Protein AF-A0AAE1BPI4-F1 (afdb_monomer)

Organism: Petrolisthes cinctipes (NCBI:txid88211)

Structure (mmCIF, N/CA/C/O backbone):
data_AF-A0AAE1BPI4-F1
#
_entry.id   AF-A0AAE1BPI4-F1
#
loop_
_atom_site.group_PDB
_atom_site.id
_atom_site.type_symbol
_atom_site.label_atom_id
_atom_site.label_alt_id
_atom_site.label_comp_id
_atom_site.label_asym_id
_atom_site.label_entity_id
_atom_site.label_seq_id
_atom_site.pdbx_PDB_ins_code
_atom_site.Cartn_x
_atom_site.Cartn_y
_atom_site.Cartn_z
_atom_site.occupancy
_atom_site.B_iso_or_equiv
_atom_site.auth_seq_id
_atom_site.auth_comp_id
_atom_site.auth_asym_id
_atom_site.auth_atom_id
_atom_site.pdbx_PDB_model_num
ATOM 1 N N . MET A 1 1 ? 10.221 -11.677 67.008 1.00 52.22 1 MET A N 1
ATOM 2 C CA . MET A 1 1 ? 9.200 -10.609 66.969 1.00 52.22 1 MET A CA 1
ATOM 3 C C . MET A 1 1 ? 8.876 -10.364 65.506 1.00 52.22 1 MET A C 1
ATOM 5 O O . MET A 1 1 ? 9.748 -9.898 64.787 1.00 52.22 1 MET A O 1
ATOM 9 N N . ILE A 1 2 ? 7.712 -10.821 65.040 1.00 49.72 2 ILE A N 1
ATOM 10 C CA . ILE A 1 2 ? 7.321 -10.770 63.623 1.00 49.72 2 ILE A CA 1
ATOM 11 C C . ILE A 1 2 ? 6.509 -9.486 63.429 1.00 49.72 2 ILE A C 1
ATOM 13 O O . ILE A 1 2 ? 5.462 -9.319 64.048 1.00 49.72 2 ILE A O 1
ATOM 17 N N . SER A 1 3 ? 7.058 -8.562 62.642 1.00 55.78 3 SER A N 1
ATOM 18 C CA . SER A 1 3 ? 6.451 -7.276 62.289 1.00 55.78 3 SER A CA 1
ATOM 19 C C . SER A 1 3 ? 5.256 -7.509 61.362 1.00 55.78 3 SER A C 1
ATOM 21 O O . SER A 1 3 ? 5.413 -8.108 60.298 1.00 55.78 3 SER A O 1
ATOM 23 N N . VAL A 1 4 ? 4.063 -7.080 61.779 1.00 62.09 4 VAL A N 1
ATOM 24 C CA . VAL A 1 4 ? 2.840 -7.168 60.969 1.00 62.09 4 VAL A CA 1
ATOM 25 C C . VAL A 1 4 ? 2.873 -6.036 59.935 1.00 62.09 4 VAL A C 1
ATOM 27 O O . VAL A 1 4 ? 3.046 -4.881 60.332 1.00 62.09 4 VAL A O 1
ATOM 30 N N . PRO A 1 5 ? 2.734 -6.318 58.625 1.00 68.88 5 PRO A N 1
ATOM 31 C CA . PRO A 1 5 ? 2.780 -5.284 57.601 1.00 68.88 5 PRO A CA 1
ATOM 32 C C . PRO A 1 5 ? 1.593 -4.331 57.762 1.00 68.88 5 PRO A C 1
ATOM 34 O O . PRO A 1 5 ? 0.434 -4.745 57.813 1.00 68.88 5 PRO A O 1
ATOM 37 N N . GLN A 1 6 ? 1.904 -3.042 57.858 1.00 73.88 6 GLN A N 1
ATOM 38 C CA . GLN A 1 6 ? 0.938 -1.958 57.965 1.00 73.88 6 GLN A CA 1
ATOM 39 C C . GLN A 1 6 ? 0.148 -1.880 56.648 1.00 73.88 6 GLN A C 1
ATOM 41 O O . GLN A 1 6 ? 0.699 -1.514 55.611 1.00 73.88 6 GLN A O 1
ATOM 46 N N . GLN A 1 7 ? -1.126 -2.280 56.660 1.00 73.56 7 GLN A N 1
ATOM 47 C CA . GLN A 1 7 ? -2.001 -2.135 55.495 1.00 73.56 7 GLN A CA 1
ATOM 48 C C . GLN A 1 7 ? -2.247 -0.648 55.225 1.00 73.56 7 GLN A C 1
ATOM 50 O O . GLN A 1 7 ? -2.588 0.111 56.134 1.00 73.56 7 GLN A O 1
ATOM 55 N N . ALA A 1 8 ? -2.049 -0.236 53.972 1.00 70.06 8 ALA A N 1
ATOM 56 C CA . ALA A 1 8 ? -2.312 1.128 53.540 1.00 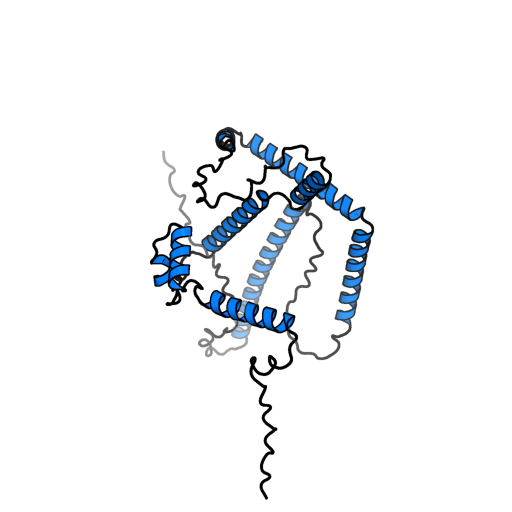70.06 8 ALA A CA 1
ATOM 57 C C . ALA A 1 8 ? -3.813 1.463 53.696 1.00 70.06 8 ALA A C 1
ATOM 59 O O . ALA A 1 8 ? -4.659 0.595 53.462 1.00 70.06 8 ALA A O 1
ATOM 60 N N . PRO A 1 9 ? -4.159 2.701 54.093 1.00 78.56 9 PRO A N 1
ATOM 61 C CA . PRO A 1 9 ? -5.544 3.115 54.283 1.00 78.56 9 PRO A CA 1
ATOM 62 C C . PRO A 1 9 ? -6.335 3.006 52.973 1.00 78.56 9 PRO A C 1
ATOM 64 O O . PRO A 1 9 ? -5.937 3.555 51.946 1.00 78.56 9 PRO A O 1
ATOM 67 N N . ILE A 1 10 ? -7.466 2.299 53.025 1.00 74.44 10 ILE A N 1
ATOM 68 C CA . ILE A 1 10 ? -8.394 2.138 51.901 1.00 74.44 10 ILE A CA 1
ATOM 69 C C . ILE A 1 10 ? -9.069 3.488 51.644 1.00 74.44 10 ILE A C 1
ATOM 71 O O . ILE A 1 10 ? -9.880 3.956 52.444 1.00 74.44 10 ILE A O 1
ATOM 75 N N . THR A 1 11 ? -8.739 4.123 50.523 1.00 72.69 11 THR A N 1
ATOM 76 C CA . THR A 1 11 ? -9.435 5.310 50.028 1.00 72.69 11 THR A CA 1
ATOM 77 C C . THR A 1 11 ? -10.775 4.891 49.429 1.00 72.69 11 THR A C 1
ATOM 79 O O . THR A 1 11 ? -10.856 4.366 48.321 1.00 72.69 11 THR A O 1
ATOM 82 N N . ILE A 1 12 ? -11.858 5.107 50.176 1.00 71.12 12 ILE A N 1
ATOM 83 C CA . ILE A 1 12 ? -13.216 4.948 49.651 1.00 71.12 12 ILE A CA 1
ATOM 84 C C . ILE A 1 12 ? -13.519 6.191 48.815 1.00 71.12 12 ILE A C 1
ATOM 86 O O . ILE A 1 12 ? -13.795 7.261 49.358 1.00 71.12 12 ILE A O 1
ATOM 90 N N . TYR A 1 13 ? -13.431 6.060 47.492 1.00 60.31 13 TYR A N 1
ATOM 91 C CA . TYR A 1 13 ? -13.875 7.114 46.589 1.00 60.31 13 TYR A CA 1
ATOM 92 C C . TYR A 1 13 ? -15.400 7.230 46.680 1.00 60.31 13 TYR A C 1
ATOM 94 O O . TYR A 1 13 ? -16.099 6.229 46.492 1.00 60.31 13 TYR A O 1
ATOM 102 N N . PRO A 1 14 ? -15.935 8.420 46.988 1.00 66.50 14 PRO A N 1
ATOM 103 C CA . PRO A 1 14 ? -17.371 8.616 47.017 1.00 66.50 14 PRO A CA 1
ATOM 104 C C . PRO A 1 14 ? -17.925 8.376 45.608 1.00 66.50 14 PRO A C 1
ATOM 106 O O . PRO A 1 14 ? -17.380 8.870 44.620 1.00 66.50 14 PRO A O 1
ATOM 109 N N . GLY A 1 15 ? -18.979 7.562 45.515 1.00 67.31 15 GLY A N 1
ATOM 110 C CA . GLY A 1 15 ? -19.602 7.212 44.242 1.00 67.31 15 GLY A CA 1
ATOM 111 C C . GLY A 1 15 ? -20.101 8.446 43.472 1.00 67.31 15 GLY A C 1
ATOM 112 O O . GLY A 1 15 ? -20.268 9.519 44.057 1.00 67.31 15 GLY A O 1
ATOM 113 N N . PRO A 1 16 ? -20.386 8.306 42.165 1.00 66.44 16 PRO A N 1
ATOM 114 C CA . PRO A 1 16 ? -20.707 9.421 41.265 1.00 66.44 16 PRO A CA 1
ATOM 115 C C . PRO A 1 16 ? -21.923 10.272 41.684 1.00 66.44 16 PRO A C 1
ATOM 117 O O . PRO A 1 16 ? -22.102 11.369 41.167 1.00 66.44 16 PRO A O 1
ATOM 120 N N . SER A 1 17 ? -22.736 9.811 42.636 1.00 62.06 17 SER A N 1
ATOM 121 C CA . SER A 1 17 ? -23.886 10.536 43.186 1.00 62.06 17 SER A CA 1
ATOM 122 C C . SER A 1 17 ? -23.560 11.476 44.357 1.00 62.06 17 SER A C 1
ATOM 124 O O . SER A 1 17 ? -24.382 12.318 44.712 1.00 62.06 17 SER A O 1
ATOM 126 N N . ALA A 1 18 ? -22.373 11.385 44.963 1.00 65.06 18 ALA A N 1
ATOM 127 C CA . ALA A 1 18 ? -22.052 12.124 46.187 1.00 65.06 18 ALA A CA 1
ATOM 128 C C . ALA A 1 18 ? -21.742 13.620 45.967 1.00 65.06 18 ALA A C 1
ATOM 130 O O . ALA A 1 18 ? -21.773 14.399 46.917 1.00 65.06 18 ALA A O 1
ATOM 131 N N . GLY A 1 19 ? -21.457 14.041 44.729 1.00 67.69 19 GLY A N 1
ATOM 132 C CA . GLY A 1 19 ? -21.121 15.433 44.394 1.00 67.69 19 GLY A CA 1
ATOM 133 C C . GLY A 1 19 ? -22.317 16.341 44.085 1.00 67.69 19 GLY A C 1
ATOM 134 O O . GLY A 1 19 ? -22.132 17.538 43.889 1.00 67.69 19 GLY A O 1
ATOM 135 N N . ILE A 1 20 ? -23.538 15.801 44.027 1.00 70.62 20 ILE A N 1
ATOM 136 C CA . ILE A 1 20 ? -24.684 16.508 43.429 1.00 70.62 20 ILE A CA 1
ATOM 137 C C . ILE A 1 20 ? -25.320 17.524 44.403 1.00 70.62 20 ILE A C 1
ATOM 139 O O . ILE A 1 20 ? -25.983 18.469 43.985 1.00 70.62 20 ILE A O 1
ATOM 143 N N . ALA A 1 21 ? -25.078 17.387 45.711 1.00 74.19 21 ALA A N 1
ATOM 144 C CA . ALA A 1 21 ? -25.792 18.140 46.748 1.00 74.19 21 ALA A CA 1
ATOM 145 C C . ALA A 1 21 ? -25.461 19.648 46.828 1.00 74.19 21 ALA A C 1
ATOM 147 O O . ALA A 1 21 ? -26.250 20.397 47.395 1.00 74.19 21 ALA A O 1
ATOM 148 N N . ASN A 1 22 ? -24.335 20.103 46.261 1.00 83.75 22 ASN A N 1
ATOM 149 C CA . ASN A 1 22 ? -23.884 21.506 46.340 1.00 83.75 22 ASN A CA 1
ATOM 150 C C . ASN A 1 22 ? -23.780 22.199 44.969 1.00 83.75 22 ASN A C 1
ATOM 152 O O . ASN A 1 22 ? -23.123 23.232 44.844 1.00 83.75 22 ASN A O 1
ATOM 156 N N . LEU A 1 23 ? -24.379 21.620 43.931 1.00 84.94 23 LEU A N 1
ATOM 157 C CA . LEU A 1 23 ? -24.309 22.152 42.574 1.00 84.94 23 LEU A CA 1
ATOM 158 C C . LEU A 1 23 ? -25.315 23.289 42.358 1.00 84.94 23 LEU A C 1
ATOM 160 O O . LEU A 1 23 ? -26.382 23.334 42.976 1.00 84.94 23 LEU A O 1
ATOM 164 N N . SER A 1 24 ? -24.969 24.225 41.471 1.00 92.31 24 SER A N 1
ATOM 165 C CA . SER A 1 24 ? -25.881 25.303 41.093 1.00 92.31 24 SER A CA 1
ATOM 166 C C . SER A 1 24 ? -27.112 24.738 40.371 1.00 92.31 24 SER A C 1
ATOM 168 O O . SER A 1 24 ? -27.094 23.626 39.844 1.00 92.31 24 SER A O 1
ATOM 170 N N . LYS A 1 25 ? -28.205 25.507 40.306 1.00 93.56 25 LYS A N 1
ATOM 171 C CA . LYS A 1 25 ? -29.438 25.063 39.632 1.00 93.56 25 LYS A CA 1
ATOM 172 C C . LYS A 1 25 ? -29.205 24.693 38.156 1.00 93.56 25 LYS A C 1
ATOM 174 O O . LYS A 1 25 ? -29.834 23.761 37.670 1.00 93.56 25 LYS A O 1
ATOM 179 N N . ALA A 1 26 ? -28.292 25.393 37.478 1.00 91.88 26 ALA A N 1
ATOM 180 C CA . ALA A 1 26 ? -27.902 25.087 36.102 1.00 91.88 26 ALA A CA 1
ATOM 181 C C . ALA A 1 26 ? -27.133 23.758 36.012 1.00 91.88 26 ALA A C 1
ATOM 183 O O . ALA A 1 26 ? -27.404 22.938 35.141 1.00 91.88 26 ALA A O 1
ATOM 184 N N . ASP A 1 27 ? -26.226 23.507 36.955 1.00 88.44 27 ASP A N 1
ATOM 185 C CA . ASP A 1 27 ? -25.441 22.271 36.990 1.00 88.44 27 ASP A CA 1
ATOM 186 C C . ASP A 1 27 ? -26.301 21.049 37.345 1.00 88.44 27 ASP A C 1
ATOM 188 O O . ASP A 1 27 ? -26.068 19.962 36.821 1.00 88.44 27 ASP A O 1
ATOM 192 N N . LEU A 1 28 ? -27.328 21.221 38.185 1.00 91.06 28 LEU A N 1
ATOM 193 C CA . LEU A 1 28 ? -28.324 20.181 38.465 1.00 91.06 28 LEU A CA 1
ATOM 194 C C . LEU A 1 28 ? -29.113 19.788 37.211 1.00 91.06 28 LEU A C 1
ATOM 196 O O . LEU A 1 28 ? -29.321 18.601 36.972 1.00 91.06 28 LEU A O 1
ATOM 200 N N . GLU A 1 29 ? -29.523 20.761 36.397 1.00 94.06 29 GLU A N 1
ATOM 201 C CA . GLU A 1 29 ? -30.218 20.505 35.130 1.00 94.06 29 GLU A CA 1
ATOM 202 C C . GLU A 1 29 ? -29.305 19.784 34.127 1.00 94.06 29 GLU A C 1
ATOM 204 O O . GLU A 1 29 ? -29.720 18.822 33.479 1.00 94.06 29 GLU A O 1
ATOM 209 N N . ILE A 1 30 ? -28.031 20.184 34.051 1.00 90.69 30 ILE A N 1
ATOM 210 C CA . ILE A 1 30 ? -27.025 19.502 33.228 1.00 90.69 30 ILE A CA 1
ATOM 211 C C . ILE A 1 30 ? -26.816 18.064 33.719 1.00 90.69 30 ILE A C 1
ATOM 213 O O . ILE A 1 30 ? -26.812 17.142 32.905 1.00 90.69 30 ILE A O 1
ATOM 217 N N . ALA A 1 31 ? -26.688 17.847 35.031 1.00 88.62 31 ALA A N 1
ATOM 218 C CA . ALA A 1 31 ? -26.517 16.518 35.612 1.00 88.62 31 ALA A CA 1
ATOM 219 C C . ALA A 1 31 ? -27.720 15.606 35.321 1.00 88.62 31 ALA A C 1
ATOM 221 O O . ALA A 1 31 ? -27.526 14.478 34.870 1.00 88.62 31 ALA A O 1
ATOM 222 N N . GLN A 1 32 ? -28.947 16.112 35.482 1.00 92.31 32 GLN A N 1
ATOM 223 C CA . GLN A 1 32 ? -30.175 15.383 35.143 1.00 92.31 32 GLN A CA 1
ATOM 224 C C . GLN A 1 32 ? -30.255 15.062 33.647 1.00 92.31 32 GLN A C 1
ATOM 226 O O . GLN A 1 32 ? -30.597 13.943 33.268 1.00 92.31 32 GLN A O 1
ATOM 231 N N . ARG A 1 33 ? -29.889 16.010 32.777 1.00 93.19 33 ARG A N 1
ATOM 232 C CA . ARG A 1 33 ? -29.860 15.785 31.327 1.00 93.19 33 ARG A CA 1
ATOM 233 C C . ARG A 1 33 ? -28.827 14.728 30.938 1.00 93.19 33 ARG A C 1
ATOM 235 O O . ARG A 1 33 ? -29.107 13.903 30.072 1.00 93.19 33 ARG A O 1
ATOM 242 N N . LEU A 1 34 ? -27.652 14.735 31.567 1.00 89.62 34 LEU A N 1
ATOM 243 C CA . LEU A 1 34 ? -26.606 13.735 31.343 1.00 89.62 34 LEU A CA 1
ATOM 244 C C . LEU A 1 34 ? -27.009 12.351 31.861 1.00 89.62 34 LEU A C 1
ATOM 246 O O . LEU A 1 34 ? -26.714 11.352 31.210 1.00 89.62 34 LEU A O 1
ATOM 250 N N . GLU A 1 35 ? -27.699 12.278 32.997 1.00 87.56 35 GLU A N 1
ATOM 251 C CA . GLU A 1 35 ? -28.257 11.029 33.515 1.00 87.56 35 GLU A CA 1
ATOM 252 C C . GLU A 1 35 ? -29.330 10.468 32.575 1.00 87.56 35 GLU A C 1
ATOM 254 O O . GLU A 1 35 ? -29.264 9.296 32.210 1.00 87.56 35 GLU A O 1
ATOM 259 N N . HIS A 1 36 ? -30.234 11.316 32.080 1.00 91.06 36 HIS A N 1
ATOM 260 C CA . HIS A 1 36 ? -31.226 10.933 31.076 1.00 91.06 36 HIS A CA 1
ATOM 261 C C . HIS A 1 36 ? -30.572 10.482 29.758 1.00 91.06 36 HIS A C 1
ATOM 263 O O . HIS A 1 36 ? -31.008 9.512 29.144 1.00 91.06 36 HIS A O 1
ATOM 269 N N . LEU A 1 37 ? -29.497 11.144 29.315 1.00 84.81 37 LEU A N 1
ATOM 270 C CA . LEU A 1 37 ? -28.696 10.721 28.157 1.00 84.81 37 LEU A CA 1
ATOM 271 C C . LEU A 1 37 ? -28.038 9.356 28.380 1.00 84.81 37 LEU A C 1
ATOM 273 O O . LEU A 1 37 ? -28.024 8.541 27.470 1.00 84.81 37 LEU A O 1
ATOM 277 N N . ARG A 1 38 ? -27.530 9.078 29.584 1.00 83.12 38 ARG A N 1
ATOM 278 C CA . ARG A 1 38 ? -26.964 7.763 29.923 1.00 83.12 38 ARG A CA 1
ATOM 279 C C . ARG A 1 38 ? -28.026 6.672 29.981 1.00 83.12 38 ARG A C 1
ATOM 281 O O . ARG A 1 38 ? -27.769 5.568 29.523 1.00 83.12 38 ARG A O 1
ATOM 288 N N . GLN A 1 39 ? -29.198 6.971 30.535 1.00 84.56 39 GLN A N 1
ATOM 289 C CA . GLN A 1 39 ? -30.317 6.030 30.579 1.00 84.56 39 GLN A CA 1
ATOM 290 C C . GLN A 1 39 ? -30.824 5.734 29.162 1.00 84.56 39 GLN A C 1
ATOM 292 O O . GLN A 1 39 ? -30.892 4.573 28.784 1.00 84.56 39 GLN A O 1
ATOM 297 N N . SER A 1 40 ? -31.037 6.766 28.340 1.00 80.50 40 SER A N 1
ATOM 298 C CA . SER A 1 40 ? -31.485 6.605 26.945 1.00 80.50 40 SER A CA 1
ATOM 299 C C . SER A 1 40 ? -30.438 5.991 26.007 1.00 80.50 40 SER A C 1
ATOM 301 O O . SER A 1 40 ? -30.810 5.258 25.099 1.00 80.50 40 SER A O 1
ATOM 303 N N . GLN A 1 41 ? -29.133 6.220 26.212 1.00 70.88 41 GLN A N 1
ATOM 304 C CA . GLN A 1 41 ? -28.088 5.556 25.414 1.00 70.88 41 GLN A CA 1
ATOM 305 C C . GLN A 1 41 ? -27.972 4.054 25.695 1.00 70.88 41 GLN A C 1
ATOM 307 O O . GLN A 1 41 ? -27.493 3.319 24.835 1.00 70.88 41 GLN A O 1
ATOM 312 N N . ASN A 1 42 ? -28.401 3.596 26.871 1.00 64.75 42 ASN A N 1
ATOM 313 C CA . ASN A 1 42 ? -28.363 2.177 27.213 1.00 64.75 42 ASN A CA 1
ATOM 314 C C . ASN A 1 42 ? -29.561 1.392 26.666 1.00 64.75 42 ASN A C 1
ATOM 316 O O . ASN A 1 42 ? -29.517 0.165 26.698 1.00 64.75 42 ASN A O 1
ATOM 320 N N . GLU A 1 43 ? -30.617 2.052 26.182 1.00 67.31 43 GLU A N 1
ATOM 321 C CA . GLU A 1 43 ? -31.853 1.344 25.835 1.00 67.31 43 GLU A CA 1
ATOM 322 C C . GLU A 1 43 ? -31.822 0.625 24.485 1.00 67.31 43 GLU A C 1
ATOM 324 O O . GLU A 1 43 ? -32.646 -0.257 24.297 1.00 67.31 43 GLU A O 1
ATOM 329 N N . GLU A 1 44 ? -30.879 0.886 23.573 1.00 70.88 44 GLU A N 1
ATOM 330 C CA . GLU A 1 44 ? -30.937 0.228 22.255 1.00 70.88 44 GLU A CA 1
ATOM 331 C C . GLU A 1 44 ? -29.601 0.251 21.494 1.00 70.88 44 GLU A C 1
ATOM 333 O O . GLU A 1 44 ? -29.530 0.573 20.306 1.00 70.88 44 GLU A O 1
ATOM 338 N N . LEU A 1 45 ? -28.494 -0.101 22.159 1.00 77.50 45 LEU A N 1
ATOM 339 C CA . LEU A 1 45 ? -27.351 -0.587 21.383 1.00 77.50 45 LEU A CA 1
ATOM 340 C C . LEU A 1 45 ? -27.801 -1.892 20.716 1.00 77.50 45 LEU A C 1
ATOM 342 O O . LEU A 1 45 ? -28.181 -2.813 21.444 1.00 77.50 45 LEU A O 1
ATOM 346 N N . PRO A 1 46 ? -27.810 -1.975 19.369 1.00 85.75 46 PRO A N 1
ATOM 347 C CA . PRO A 1 46 ? -28.236 -3.182 18.684 1.00 85.75 46 PRO A CA 1
ATOM 348 C C . PRO A 1 46 ? -27.439 -4.352 19.235 1.00 85.75 46 PRO A C 1
ATOM 350 O O . PRO A 1 46 ? -26.213 -4.269 19.371 1.00 85.75 46 PRO A O 1
ATOM 353 N N . THR A 1 47 ? -28.141 -5.423 19.572 1.00 90.19 47 THR A N 1
ATOM 354 C CA . THR A 1 47 ? -27.482 -6.644 20.026 1.00 90.19 47 THR A CA 1
ATOM 355 C C . THR A 1 47 ? -26.500 -7.115 18.954 1.00 90.19 47 THR A C 1
ATOM 357 O O . THR A 1 47 ? -26.649 -6.821 17.764 1.00 90.19 47 THR A O 1
ATOM 360 N N . GLU A 1 48 ? -25.458 -7.834 19.358 1.00 84.81 48 GLU A N 1
ATOM 361 C CA . GLU A 1 48 ? -24.434 -8.305 18.421 1.00 84.81 48 GLU A CA 1
ATOM 362 C C . GLU A 1 48 ? -25.048 -9.145 17.286 1.00 84.81 48 GLU A C 1
ATOM 364 O O . GLU A 1 48 ? -24.683 -8.986 16.122 1.00 84.81 48 GLU A O 1
ATOM 369 N N . GLU A 1 49 ? -26.084 -9.929 17.597 1.00 88.75 49 GLU A N 1
ATOM 370 C CA . GLU A 1 49 ? -26.887 -10.679 16.625 1.00 88.75 49 GLU A CA 1
ATOM 371 C C . GLU A 1 49 ? -27.603 -9.768 15.612 1.00 88.75 49 GLU A C 1
ATOM 373 O O . GLU A 1 49 ? -27.601 -10.037 14.407 1.00 88.75 49 GLU A O 1
ATOM 378 N N . GLU A 1 50 ? -28.176 -8.652 16.066 1.00 91.06 50 GLU A N 1
ATOM 379 C CA . GLU A 1 50 ? -28.815 -7.667 15.190 1.00 91.06 50 GLU A CA 1
ATOM 380 C C . GLU A 1 50 ? -27.800 -6.927 14.321 1.00 91.06 50 GLU A C 1
ATOM 382 O O . GLU A 1 50 ? -28.065 -6.692 13.139 1.00 91.06 50 GLU A O 1
ATOM 387 N N . MET A 1 51 ? -26.630 -6.574 14.863 1.00 90.75 51 MET A N 1
ATOM 388 C CA . MET A 1 51 ? -25.548 -5.976 14.076 1.00 90.75 51 MET A CA 1
ATOM 389 C C . MET A 1 51 ? -25.071 -6.930 12.982 1.00 90.75 51 MET A C 1
ATOM 391 O O . MET A 1 51 ? -24.907 -6.517 11.832 1.00 90.75 51 MET A O 1
ATOM 395 N N . VAL A 1 52 ? -24.908 -8.209 13.317 1.00 89.31 52 VAL A N 1
ATOM 396 C CA . VAL A 1 52 ? -24.537 -9.264 12.372 1.00 89.31 52 VAL A CA 1
ATOM 397 C C . VAL A 1 52 ? -25.593 -9.423 11.277 1.00 89.31 52 VAL A C 1
ATOM 399 O O . VAL A 1 52 ? -25.254 -9.443 10.091 1.00 89.31 52 VAL A O 1
ATOM 402 N N . SER A 1 53 ? -26.873 -9.468 11.649 1.00 92.12 53 SER A N 1
ATOM 403 C CA . SER A 1 53 ? -27.982 -9.550 10.696 1.00 92.12 53 SER A CA 1
ATOM 404 C C . SER A 1 53 ? -28.022 -8.334 9.762 1.00 92.12 53 SER A C 1
ATOM 406 O O . SER A 1 53 ? -28.133 -8.475 8.541 1.00 92.12 53 SER A O 1
ATOM 408 N N . ARG A 1 54 ? -27.839 -7.122 10.305 1.00 91.81 54 ARG A N 1
ATOM 409 C CA . ARG A 1 54 ? -27.769 -5.881 9.516 1.00 91.81 54 ARG A CA 1
ATOM 410 C C . ARG A 1 54 ? -26.582 -5.877 8.554 1.00 91.81 54 ARG A C 1
ATOM 412 O O . ARG A 1 54 ? -26.754 -5.481 7.403 1.00 91.81 54 ARG A O 1
ATOM 419 N N . LEU A 1 55 ? -25.407 -6.336 8.986 1.00 90.88 55 LEU A N 1
ATOM 420 C CA . LEU A 1 55 ? -24.215 -6.448 8.137 1.00 90.88 55 LEU A CA 1
ATOM 421 C C . LEU A 1 55 ? -24.398 -7.467 7.009 1.00 90.88 55 LEU A C 1
ATOM 423 O O . LEU A 1 55 ? -23.993 -7.195 5.879 1.00 90.88 55 LEU A O 1
ATOM 427 N N . ALA A 1 56 ? -25.023 -8.613 7.290 1.00 93.44 56 ALA A N 1
ATOM 428 C CA . ALA A 1 56 ? -25.355 -9.605 6.271 1.00 93.44 56 ALA A CA 1
ATOM 429 C C . ALA A 1 56 ? -26.306 -9.015 5.217 1.00 93.44 56 ALA A C 1
ATOM 431 O O . ALA A 1 56 ? -26.017 -9.088 4.023 1.00 93.44 56 ALA A O 1
ATOM 432 N N . ASN A 1 57 ? -27.362 -8.324 5.658 1.00 95.00 57 ASN A N 1
ATOM 433 C CA . ASN A 1 57 ? -28.320 -7.663 4.769 1.00 95.00 57 ASN A CA 1
ATOM 434 C C . ASN A 1 57 ? -27.668 -6.570 3.905 1.00 95.00 57 ASN A C 1
ATOM 436 O O . ASN A 1 57 ? -27.945 -6.491 2.712 1.00 95.00 57 ASN A O 1
ATOM 440 N N . LEU A 1 58 ? -26.769 -5.761 4.477 1.00 93.50 58 LEU A N 1
ATOM 441 C CA . LEU A 1 58 ? -26.012 -4.733 3.746 1.00 93.50 58 LEU A CA 1
ATOM 442 C C . LEU A 1 58 ? -25.116 -5.317 2.648 1.00 93.50 58 LEU A C 1
ATOM 444 O O . LEU A 1 58 ? -24.898 -4.670 1.628 1.00 93.50 58 LEU A O 1
ATOM 448 N N . LYS A 1 59 ? -24.605 -6.534 2.854 1.00 91.50 59 LYS A N 1
ATOM 449 C CA . LYS A 1 59 ? -23.732 -7.236 1.905 1.00 91.50 59 LYS A CA 1
ATOM 450 C C . LYS A 1 59 ? -24.482 -8.178 0.959 1.00 91.50 59 LYS A C 1
ATOM 452 O O . LYS A 1 59 ? -23.844 -8.820 0.133 1.00 91.50 59 LYS A O 1
ATOM 457 N N . GLY A 1 60 ? -25.808 -8.290 1.081 1.00 92.19 60 GLY A N 1
ATOM 458 C CA . GLY A 1 60 ? -26.607 -9.247 0.307 1.00 92.19 60 GLY A CA 1
ATOM 459 C C . GLY A 1 60 ? -26.321 -10.715 0.652 1.00 92.19 60 GLY A C 1
ATOM 460 O O . GLY A 1 60 ? -26.558 -11.598 -0.168 1.00 92.19 60 GLY A O 1
ATOM 461 N N . LEU A 1 61 ? -25.791 -10.981 1.847 1.00 90.12 61 LEU A N 1
ATOM 462 C CA . LEU A 1 61 ? -25.465 -12.317 2.344 1.00 90.12 61 LEU A CA 1
ATOM 463 C C . LEU A 1 61 ? -26.608 -12.849 3.230 1.00 90.12 61 LEU A C 1
ATOM 465 O O . LEU A 1 61 ? -27.331 -12.062 3.842 1.00 90.12 61 LEU A O 1
ATOM 469 N N . PRO A 1 62 ? -26.788 -14.177 3.349 1.00 91.00 62 PRO A N 1
ATOM 470 C CA . PRO A 1 62 ? -27.793 -14.742 4.247 1.00 91.00 62 PRO A CA 1
ATOM 471 C C . PRO A 1 62 ? -27.480 -14.394 5.711 1.00 91.00 62 PRO A C 1
ATOM 473 O O . PRO A 1 62 ? -26.319 -14.403 6.116 1.00 91.00 62 PRO A O 1
ATOM 476 N N . ALA A 1 63 ? -28.509 -14.157 6.535 1.00 84.81 63 ALA A N 1
ATOM 477 C CA . ALA A 1 63 ? -28.361 -13.744 7.942 1.00 84.81 63 ALA A CA 1
ATOM 478 C C . ALA A 1 63 ? -27.476 -14.686 8.791 1.00 84.81 63 ALA A C 1
ATOM 480 O O . ALA A 1 63 ? -26.848 -14.256 9.755 1.00 84.81 63 ALA A O 1
ATOM 481 N N . ASN A 1 64 ? -27.364 -15.957 8.392 1.00 82.94 64 ASN A N 1
ATOM 482 C CA . ASN A 1 64 ? -26.562 -16.973 9.077 1.00 82.94 64 ASN A CA 1
ATOM 483 C C . ASN A 1 64 ? -25.075 -16.984 8.677 1.00 82.94 64 ASN A C 1
ATOM 485 O O . ASN A 1 64 ? -24.308 -17.758 9.250 1.00 82.94 64 ASN A O 1
ATOM 489 N N . HIS A 1 65 ? -24.661 -16.159 7.708 1.00 82.94 65 HIS A N 1
ATOM 490 C CA . HIS A 1 65 ? -23.310 -16.177 7.136 1.00 82.94 65 HIS A CA 1
ATOM 491 C C . HIS A 1 65 ? -22.219 -15.943 8.189 1.00 82.94 65 HIS A C 1
ATOM 493 O O . HIS A 1 65 ? -21.187 -16.603 8.181 1.00 82.94 65 HIS A O 1
ATOM 499 N N . TYR A 1 66 ? -22.455 -15.023 9.122 1.00 77.50 66 TYR A N 1
ATOM 500 C CA . TYR A 1 66 ? -21.482 -14.668 10.159 1.00 77.50 66 TYR A CA 1
ATOM 501 C C . TYR A 1 66 ? -21.688 -15.431 11.473 1.00 77.50 66 TYR A C 1
ATOM 503 O O . TYR A 1 66 ? -20.738 -15.616 12.229 1.00 77.50 66 TYR A O 1
ATOM 511 N N . ALA A 1 67 ? -22.898 -15.944 11.719 1.00 76.25 67 ALA A N 1
ATOM 512 C CA . ALA A 1 67 ? -23.190 -16.776 12.887 1.00 76.25 67 ALA A CA 1
ATOM 513 C C . ALA A 1 67 ? -22.445 -18.125 12.850 1.00 76.25 67 ALA A C 1
ATOM 515 O O . ALA A 1 67 ? -22.180 -18.718 13.892 1.00 76.25 67 ALA A O 1
ATOM 516 N N . THR A 1 68 ? -22.075 -18.605 11.657 1.00 66.00 68 THR A N 1
ATOM 517 C CA . THR A 1 68 ? -21.333 -19.865 11.476 1.00 66.00 68 THR A CA 1
ATOM 518 C C . THR A 1 68 ? -19.816 -19.690 11.384 1.00 66.00 68 THR A C 1
ATOM 520 O O . THR A 1 68 ? -19.093 -20.649 11.638 1.00 66.00 68 THR A O 1
ATOM 523 N N . SER A 1 69 ? -19.311 -18.494 11.066 1.00 59.47 69 SER A N 1
ATOM 524 C CA . SER A 1 69 ? -17.882 -18.277 10.786 1.00 59.47 69 SER A CA 1
ATOM 525 C C . SER A 1 69 ? -17.075 -17.690 11.952 1.00 59.47 69 SER A C 1
ATOM 527 O O . SER A 1 69 ? -15.862 -17.551 11.832 1.00 59.47 69 SER A O 1
ATOM 529 N N . SER A 1 70 ? -17.720 -17.291 13.055 1.00 58.62 70 SER A N 1
ATOM 530 C CA . SER A 1 70 ? -17.097 -16.404 14.051 1.00 58.62 70 SER A CA 1
ATOM 531 C C . SER A 1 70 ? -16.428 -17.085 15.258 1.00 58.62 70 SER A C 1
ATOM 533 O O . SER A 1 70 ? -15.709 -16.395 15.976 1.00 58.62 70 SER A O 1
ATOM 535 N N . SER A 1 71 ? -16.630 -18.378 15.543 1.00 53.91 71 SER A N 1
ATOM 536 C CA . SER A 1 71 ? -16.171 -18.949 16.834 1.00 53.91 71 SER A CA 1
ATOM 537 C C . SER A 1 71 ? -15.347 -20.233 16.772 1.00 53.91 71 SER A C 1
ATOM 539 O O . SER A 1 71 ? -14.736 -20.609 17.770 1.00 53.91 71 SER A O 1
ATOM 541 N N . ALA A 1 72 ? -15.240 -20.878 15.616 1.00 53.72 72 ALA A N 1
ATOM 542 C CA . ALA A 1 72 ? -14.249 -21.921 15.398 1.00 53.72 72 ALA A CA 1
ATOM 543 C C . ALA A 1 72 ? -13.232 -21.337 14.431 1.00 53.72 72 ALA A C 1
ATOM 545 O O . ALA A 1 72 ? -13.598 -21.080 13.288 1.00 53.72 72 ALA A O 1
ATOM 546 N N . GLY A 1 73 ? -12.010 -21.062 14.906 1.00 57.28 73 GLY A N 1
ATOM 547 C CA . GLY A 1 73 ? -10.920 -20.535 14.086 1.00 57.28 73 GLY A CA 1
ATOM 548 C C . GLY A 1 73 ? -10.926 -21.241 12.742 1.00 57.28 73 GLY A C 1
ATOM 549 O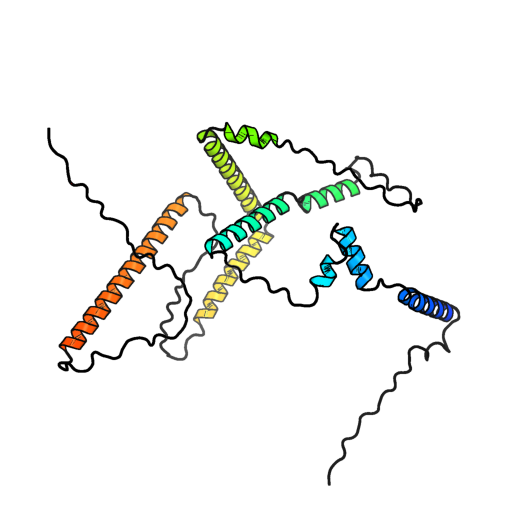 O . GLY A 1 73 ? -10.668 -22.445 12.688 1.00 57.28 73 GLY A O 1
ATOM 550 N N . ALA A 1 74 ? -11.361 -20.514 11.707 1.00 60.19 74 ALA A N 1
ATOM 551 C CA . ALA A 1 74 ? -11.588 -21.083 10.397 1.00 60.19 74 ALA A CA 1
ATOM 552 C C . ALA A 1 74 ? -10.272 -21.732 10.002 1.00 60.19 74 ALA A C 1
ATOM 554 O O . ALA A 1 74 ? -9.248 -21.056 9.891 1.00 60.19 74 ALA A O 1
ATOM 555 N N . TYR A 1 75 ? -10.283 -23.061 9.921 1.00 73.94 75 TYR A N 1
ATOM 556 C CA . TYR A 1 75 ? -9.139 -23.810 9.456 1.00 73.94 75 TYR A CA 1
ATOM 557 C C . TYR A 1 75 ? -8.934 -23.375 8.013 1.00 73.94 75 TYR A C 1
ATOM 559 O O . TYR A 1 75 ? -9.604 -23.861 7.100 1.00 73.94 75 TYR A O 1
ATOM 567 N N . ASN A 1 76 ? -8.066 -22.386 7.826 1.00 77.62 76 ASN A N 1
ATOM 568 C CA . ASN A 1 76 ? -7.593 -22.013 6.516 1.00 77.62 76 ASN A CA 1
ATOM 569 C C . ASN A 1 76 ? -6.871 -23.249 6.018 1.00 77.62 76 ASN A C 1
ATOM 571 O O . ASN A 1 76 ? -5.860 -23.663 6.593 1.00 77.62 76 ASN A O 1
ATOM 575 N N . ARG A 1 77 ? -7.471 -23.897 5.018 1.00 77.44 77 ARG A N 1
ATOM 576 C CA . ARG A 1 77 ? -6.878 -25.067 4.390 1.00 77.44 77 ARG A CA 1
ATOM 577 C C . ARG A 1 77 ? -5.432 -24.693 4.038 1.00 77.44 77 ARG A C 1
ATOM 579 O O . ARG A 1 77 ? -5.256 -23.651 3.405 1.00 77.44 77 ARG A O 1
ATOM 586 N N . PRO A 1 78 ? -4.431 -25.488 4.463 1.00 85.00 78 PRO A N 1
ATOM 587 C CA . PRO A 1 78 ? -3.044 -25.247 4.107 1.00 85.00 78 PRO A CA 1
ATOM 588 C C . PRO A 1 78 ? -2.961 -25.029 2.605 1.00 85.00 78 PRO A C 1
ATOM 590 O O . PRO A 1 78 ? -3.533 -25.813 1.842 1.00 85.00 78 PRO A O 1
ATOM 593 N N . ASP A 1 79 ? -2.333 -23.929 2.206 1.00 90.56 79 ASP A N 1
ATOM 594 C CA . ASP A 1 79 ? -2.219 -23.579 0.803 1.00 90.56 79 ASP A CA 1
ATOM 595 C C . ASP A 1 79 ? -1.440 -24.682 0.080 1.00 90.56 79 ASP A C 1
ATOM 597 O O . ASP A 1 79 ? -0.300 -24.979 0.428 1.00 90.56 79 ASP A O 1
ATOM 601 N N . THR A 1 80 ? -2.089 -25.340 -0.879 1.00 95.94 80 THR A N 1
ATOM 602 C CA . THR A 1 80 ? -1.489 -26.421 -1.670 1.00 95.94 80 THR A CA 1
ATOM 603 C C . THR A 1 80 ? -0.920 -25.922 -2.997 1.00 95.94 80 THR A C 1
ATOM 605 O O . THR A 1 80 ? -0.520 -26.744 -3.820 1.00 95.94 80 THR A O 1
ATOM 608 N N . ARG A 1 81 ? -0.944 -24.607 -3.251 1.00 94.38 81 ARG A N 1
ATOM 609 C CA . ARG A 1 81 ? -0.333 -24.003 -4.441 1.00 94.38 81 ARG A CA 1
ATOM 610 C C . ARG A 1 81 ? 1.188 -24.139 -4.380 1.00 94.38 81 ARG A C 1
ATOM 612 O O . ARG A 1 81 ? 1.784 -24.174 -3.304 1.00 94.38 81 ARG A O 1
ATOM 619 N N . THR A 1 82 ? 1.820 -24.239 -5.545 1.00 97.38 82 THR A N 1
ATOM 620 C CA . THR A 1 82 ? 3.287 -24.254 -5.629 1.00 97.38 82 THR A CA 1
ATOM 621 C C . THR A 1 82 ? 3.855 -22.867 -5.318 1.00 97.38 82 THR A C 1
ATOM 623 O O . THR A 1 82 ? 3.168 -21.862 -5.479 1.00 97.38 82 THR A O 1
ATOM 626 N N . GLN A 1 83 ? 5.128 -22.793 -4.919 1.00 91.69 83 GLN A N 1
ATOM 627 C CA . GLN A 1 83 ? 5.825 -21.515 -4.688 1.00 91.69 83 GLN A CA 1
ATOM 628 C C . GLN A 1 83 ? 5.734 -20.569 -5.900 1.00 91.69 83 GLN A C 1
ATOM 630 O O . GLN A 1 83 ? 5.503 -19.379 -5.722 1.00 91.69 83 GLN A O 1
ATOM 635 N N . GLY A 1 84 ? 5.835 -21.103 -7.125 1.00 96.19 84 GLY A N 1
ATOM 636 C CA . GLY A 1 84 ? 5.676 -20.313 -8.353 1.00 96.19 84 GLY A CA 1
ATOM 637 C C . GLY A 1 84 ? 4.265 -19.741 -8.519 1.00 96.19 84 GLY A C 1
ATOM 638 O O . GLY A 1 84 ? 4.101 -18.560 -8.788 1.00 96.19 84 GLY A O 1
ATOM 639 N N . GLN A 1 85 ? 3.228 -20.541 -8.254 1.00 92.19 85 GLN A N 1
ATOM 640 C CA . GLN A 1 85 ? 1.845 -20.048 -8.283 1.00 92.19 85 GLN A CA 1
ATOM 641 C C . GLN A 1 85 ? 1.590 -18.984 -7.212 1.00 92.19 85 GLN A C 1
ATOM 643 O O . GLN A 1 85 ? 0.841 -18.044 -7.446 1.00 92.19 85 GLN A O 1
ATOM 648 N N . GLN A 1 86 ? 2.215 -19.117 -6.040 1.00 95.31 86 GLN A N 1
ATOM 649 C CA . GLN A 1 86 ? 2.121 -18.112 -4.983 1.00 95.31 86 GLN A CA 1
ATOM 650 C C . GLN A 1 86 ? 2.803 -16.801 -5.379 1.00 95.31 86 GLN A C 1
ATOM 652 O O . GLN A 1 86 ? 2.264 -15.736 -5.082 1.00 95.31 86 GLN A O 1
ATOM 657 N N . SER A 1 87 ? 3.959 -16.858 -6.052 1.00 94.88 87 SER A N 1
ATOM 658 C CA . SER A 1 87 ? 4.612 -15.649 -6.562 1.00 94.88 87 SER A CA 1
ATOM 659 C C . SER A 1 87 ? 3.814 -14.999 -7.686 1.00 94.88 87 SER A C 1
ATOM 661 O O . SER A 1 87 ? 3.688 -13.779 -7.691 1.00 94.88 87 SER A O 1
ATOM 663 N N . ASP A 1 88 ? 3.237 -15.792 -8.588 1.00 94.44 88 ASP A N 1
ATOM 664 C CA . ASP A 1 88 ? 2.424 -15.275 -9.690 1.00 94.44 88 ASP A CA 1
ATOM 665 C C . ASP A 1 88 ? 1.151 -14.598 -9.162 1.00 94.44 88 ASP A C 1
ATOM 667 O O . ASP A 1 88 ? 0.861 -13.468 -9.546 1.00 94.44 88 ASP A O 1
ATOM 671 N N . ASP A 1 89 ? 0.441 -15.220 -8.212 1.00 95.81 89 ASP A N 1
ATOM 672 C CA . ASP A 1 89 ? -0.726 -14.605 -7.558 1.00 95.81 89 ASP A CA 1
ATOM 673 C C . ASP A 1 89 ? -0.354 -13.309 -6.823 1.00 95.81 89 ASP A C 1
ATOM 675 O O . ASP A 1 89 ? -1.110 -12.336 -6.857 1.00 95.81 89 ASP A O 1
ATOM 679 N N . LEU A 1 90 ? 0.815 -13.267 -6.174 1.00 96.19 90 LEU A N 1
ATOM 680 C CA . LEU A 1 90 ? 1.293 -12.055 -5.512 1.00 96.19 90 LEU A CA 1
ATOM 681 C C . LEU A 1 90 ? 1.577 -10.939 -6.527 1.00 96.19 90 LEU A C 1
ATOM 683 O O . LEU A 1 90 ? 1.236 -9.786 -6.274 1.00 96.19 90 LEU A O 1
ATOM 687 N N . LEU A 1 91 ? 2.167 -11.270 -7.679 1.00 95.69 91 LEU A N 1
ATOM 688 C CA . LEU A 1 91 ? 2.397 -10.309 -8.759 1.00 95.69 91 LEU A CA 1
ATOM 689 C C . LEU A 1 91 ? 1.078 -9.780 -9.322 1.00 95.69 91 LEU A C 1
ATOM 691 O O . LEU A 1 91 ? 0.940 -8.570 -9.484 1.00 95.69 91 LEU A O 1
ATOM 695 N N . VAL A 1 92 ? 0.094 -10.656 -9.552 1.00 96.88 92 VAL A N 1
ATOM 696 C CA . VAL A 1 92 ? -1.253 -10.255 -9.984 1.00 96.88 92 VAL A CA 1
ATOM 697 C C . VAL A 1 92 ? -1.871 -9.290 -8.975 1.00 96.88 92 VAL A C 1
ATOM 699 O O . VAL A 1 92 ? -2.333 -8.222 -9.367 1.00 96.88 92 VAL A O 1
ATOM 702 N N . GLN A 1 93 ? -1.805 -9.6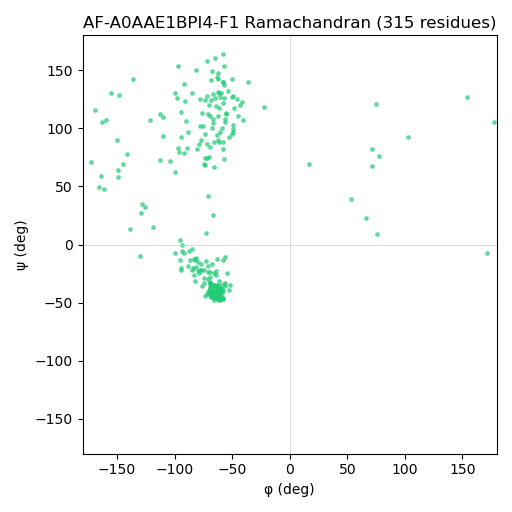02 -7.679 1.00 96.81 93 GLN A N 1
ATOM 703 C CA . GLN A 1 93 ? -2.331 -8.729 -6.631 1.00 96.81 93 GLN A CA 1
ATOM 704 C C . GLN A 1 93 ? -1.655 -7.346 -6.628 1.00 96.81 93 GLN A C 1
ATOM 706 O O . GLN A 1 93 ? -2.341 -6.331 -6.522 1.00 96.81 93 GLN A O 1
ATOM 711 N N . VAL A 1 94 ? -0.326 -7.289 -6.769 1.00 96.25 94 VAL A N 1
ATOM 712 C CA . VAL A 1 94 ? 0.422 -6.020 -6.824 1.00 96.25 94 VAL A CA 1
ATOM 713 C C . VAL A 1 94 ? 0.048 -5.210 -8.068 1.00 96.25 94 VAL A C 1
ATOM 715 O O . VAL A 1 94 ? -0.122 -3.994 -7.987 1.00 96.25 94 VAL A O 1
ATOM 718 N N . MET A 1 95 ? -0.120 -5.866 -9.218 1.00 95.12 95 MET A N 1
ATOM 719 C CA . MET A 1 95 ? -0.558 -5.202 -10.449 1.00 95.12 95 MET A CA 1
ATOM 720 C C . MET A 1 95 ? -1.989 -4.666 -10.332 1.00 95.12 95 MET A C 1
ATOM 722 O O . MET A 1 95 ? -2.270 -3.555 -10.783 1.00 95.12 95 MET A O 1
ATOM 726 N N . GLU A 1 96 ? -2.891 -5.422 -9.705 1.00 96.69 96 GLU A N 1
ATOM 727 C CA . GLU A 1 96 ? -4.256 -4.975 -9.432 1.00 96.69 96 GLU A CA 1
ATOM 728 C C . GLU A 1 96 ? -4.270 -3.765 -8.496 1.00 96.69 96 GLU A C 1
ATOM 730 O O . GLU A 1 96 ? -4.953 -2.782 -8.790 1.00 96.69 96 GLU A O 1
ATOM 735 N N . GLU A 1 97 ? -3.485 -3.789 -7.419 1.00 93.69 97 GLU A N 1
ATOM 736 C CA . GLU A 1 97 ? -3.361 -2.669 -6.484 1.00 93.69 97 GLU A CA 1
ATOM 737 C C . GLU A 1 97 ? -2.828 -1.412 -7.179 1.00 93.69 97 GLU A C 1
ATOM 739 O O . GLU A 1 97 ? -3.454 -0.355 -7.086 1.00 93.69 97 GLU A O 1
ATOM 744 N N . ALA A 1 98 ? -1.769 -1.540 -7.983 1.00 94.94 98 ALA A N 1
ATOM 745 C CA . ALA A 1 98 ? -1.248 -0.438 -8.790 1.00 94.94 98 ALA A CA 1
ATOM 746 C C . ALA A 1 98 ? -2.298 0.106 -9.779 1.00 94.94 98 ALA A C 1
ATOM 748 O O . ALA A 1 98 ? -2.406 1.315 -9.982 1.00 94.94 98 ALA A O 1
ATOM 749 N N . SER A 1 99 ? -3.124 -0.766 -10.371 1.00 94.25 99 SER A N 1
ATOM 750 C CA . SER A 1 99 ? -4.209 -0.348 -11.270 1.00 94.25 99 SER A CA 1
ATOM 751 C C . SER A 1 99 ? -5.339 0.388 -10.542 1.00 94.25 99 SER A C 1
ATOM 753 O O . SER A 1 99 ? -5.967 1.282 -11.114 1.00 94.25 99 SER A O 1
ATOM 755 N N . LEU A 1 100 ? -5.612 0.023 -9.284 1.00 91.06 100 LEU A N 1
ATOM 756 C CA . LEU A 1 100 ? -6.580 0.712 -8.435 1.00 91.06 100 LEU A CA 1
ATOM 757 C C . LEU A 1 100 ? -6.038 2.074 -8.008 1.00 91.06 100 LEU A C 1
ATOM 759 O O . LEU A 1 100 ? -6.773 3.056 -8.082 1.00 91.06 100 LEU A O 1
ATOM 763 N N . GLU A 1 101 ? -4.763 2.142 -7.633 1.00 90.00 101 GLU A N 1
ATOM 764 C CA . GLU A 1 101 ? -4.080 3.383 -7.271 1.00 90.00 101 GLU A CA 1
ATOM 765 C C . GLU A 1 101 ? -4.035 4.365 -8.446 1.00 90.00 101 GLU A C 1
ATOM 767 O O . GLU A 1 101 ? -4.394 5.525 -8.281 1.00 90.00 101 GLU A O 1
ATOM 772 N N . ALA A 1 102 ? -3.759 3.890 -9.662 1.00 91.12 102 ALA A N 1
ATOM 773 C CA . ALA A 1 102 ? -3.804 4.719 -10.868 1.00 91.12 102 ALA A CA 1
ATOM 774 C C . ALA A 1 102 ? -5.209 5.259 -11.207 1.00 91.12 102 ALA A C 1
ATOM 776 O O . ALA A 1 102 ? -5.339 6.245 -11.933 1.00 91.12 102 ALA A O 1
ATOM 777 N N . ARG A 1 103 ? -6.280 4.614 -10.720 1.00 90.50 103 ARG A N 1
ATOM 778 C CA . ARG A 1 103 ? -7.666 5.092 -10.887 1.00 90.50 103 ARG A CA 1
ATOM 779 C C . ARG A 1 103 ? -8.069 6.114 -9.832 1.00 90.50 103 ARG A C 1
ATOM 781 O O . ARG A 1 103 ? -9.060 6.819 -10.038 1.00 90.50 103 ARG A O 1
ATOM 788 N N . LEU A 1 104 ? -7.372 6.156 -8.698 1.00 86.94 104 LEU A N 1
ATOM 789 C CA . LEU A 1 104 ? -7.609 7.176 -7.693 1.00 86.94 104 LEU A CA 1
ATOM 790 C C . LEU A 1 104 ? -7.075 8.509 -8.239 1.00 86.94 104 LEU A C 1
ATOM 792 O O . LEU A 1 104 ? -5.942 8.566 -8.709 1.00 86.94 104 LEU A O 1
ATOM 796 N N . PRO A 1 105 ? -7.885 9.581 -8.232 1.00 90.50 105 PRO A N 1
ATOM 797 C CA . PRO A 1 105 ? -7.389 10.897 -8.606 1.00 90.50 105 PRO A CA 1
ATOM 798 C C . PRO A 1 105 ? -6.216 11.270 -7.696 1.00 90.50 105 PRO A C 1
ATOM 800 O O . PRO A 1 105 ? -6.252 10.997 -6.492 1.00 90.50 105 PRO A O 1
ATOM 803 N N . ASN A 1 106 ? -5.180 11.893 -8.265 1.00 92.12 106 ASN A N 1
ATOM 804 C CA . ASN A 1 106 ? -4.030 12.308 -7.474 1.00 92.12 106 ASN A CA 1
ATOM 805 C C . ASN A 1 106 ? -4.500 13.243 -6.357 1.00 92.12 106 ASN A C 1
ATOM 807 O O . ASN A 1 106 ? -5.349 14.115 -6.566 1.00 92.12 106 ASN A O 1
ATOM 811 N N . ALA A 1 107 ? -3.921 13.085 -5.167 1.00 87.56 107 ALA A N 1
ATOM 812 C CA . ALA A 1 107 ? -4.271 13.917 -4.019 1.00 87.56 107 ALA A CA 1
ATOM 813 C C . ALA A 1 107 ? -4.087 15.417 -4.320 1.00 87.56 107 ALA A C 1
ATOM 815 O O . ALA A 1 107 ? -4.869 16.246 -3.850 1.00 87.56 107 ALA A O 1
ATOM 816 N N . ASP A 1 108 ? -3.094 15.754 -5.145 1.00 89.94 108 ASP A N 1
ATOM 817 C CA . ASP A 1 108 ? -2.829 17.123 -5.582 1.00 89.94 108 ASP A CA 1
ATOM 818 C C . ASP A 1 108 ? -3.928 17.658 -6.509 1.00 89.94 108 ASP A C 1
ATOM 820 O O . ASP A 1 108 ? -4.386 18.782 -6.305 1.00 89.94 108 ASP A O 1
ATOM 824 N N . ASP A 1 109 ? -4.442 16.841 -7.433 1.00 89.94 109 ASP A N 1
ATOM 825 C CA . ASP A 1 109 ? -5.557 17.211 -8.316 1.00 89.94 109 ASP A CA 1
ATOM 826 C C . ASP A 1 109 ? -6.849 17.433 -7.509 1.00 89.94 109 ASP A C 1
ATOM 828 O O . ASP A 1 109 ? -7.608 18.376 -7.755 1.00 89.94 109 ASP A O 1
ATOM 832 N N . GLU A 1 110 ? -7.105 16.601 -6.490 1.00 92.62 110 GLU A N 1
ATOM 833 C CA . GLU A 1 110 ? -8.234 16.798 -5.575 1.00 92.62 110 GLU A CA 1
ATOM 834 C C . GLU A 1 110 ? -8.093 18.083 -4.749 1.00 92.62 110 GLU A C 1
ATOM 836 O O . GLU A 1 110 ? -9.072 18.819 -4.549 1.00 92.62 110 GLU A O 1
ATOM 841 N N . LEU A 1 111 ? -6.883 18.368 -4.260 1.00 90.69 111 LEU A N 1
ATOM 842 C CA . LEU A 1 111 ? -6.580 19.589 -3.520 1.00 90.69 111 LEU A CA 1
ATOM 843 C C . LEU A 1 111 ? -6.709 20.820 -4.412 1.00 90.69 111 LEU A C 1
ATOM 845 O O . LEU A 1 111 ? -7.326 21.800 -3.989 1.00 90.69 111 LEU A O 1
ATOM 849 N N . GLU A 1 112 ? -6.208 20.771 -5.643 1.00 92.38 112 GLU A N 1
ATOM 850 C CA . GLU A 1 112 ? -6.344 21.848 -6.615 1.00 92.38 112 GLU A CA 1
ATOM 851 C C . GLU A 1 112 ? -7.815 22.076 -6.968 1.00 92.38 112 GLU A C 1
ATOM 853 O O . GLU A 1 112 ? -8.299 23.206 -6.873 1.00 92.38 112 GLU A O 1
ATOM 858 N N . ALA A 1 113 ? -8.582 21.016 -7.239 1.00 90.69 113 ALA A N 1
ATOM 859 C CA . ALA A 1 113 ? -10.021 21.113 -7.466 1.00 90.69 113 ALA A CA 1
ATOM 860 C C . ALA A 1 113 ? -10.753 21.724 -6.256 1.00 90.69 113 ALA A C 1
ATOM 862 O O . ALA A 1 113 ? -11.680 22.532 -6.406 1.00 90.69 113 ALA A O 1
ATOM 863 N N . ARG A 1 114 ? -10.336 21.383 -5.031 1.00 90.12 114 ARG A N 1
ATOM 864 C CA . ARG A 1 114 ? -10.892 21.952 -3.796 1.00 90.12 114 ARG A CA 1
ATOM 865 C C . ARG A 1 114 ? -10.508 23.421 -3.613 1.00 90.12 114 ARG A C 1
ATOM 867 O O . ARG A 1 114 ? -11.356 24.211 -3.191 1.00 90.12 114 ARG A O 1
ATOM 874 N N . LEU A 1 115 ? -9.280 23.805 -3.953 1.00 93.56 115 LEU A N 1
ATOM 875 C CA . LEU A 1 115 ? -8.813 25.191 -3.923 1.00 93.56 115 LEU A CA 1
ATOM 876 C C . LEU A 1 115 ? -9.502 26.036 -4.997 1.00 93.56 115 LEU A C 1
ATOM 878 O O . LEU A 1 115 ? -9.948 27.139 -4.689 1.00 93.56 115 LEU A O 1
ATOM 882 N N . ALA A 1 116 ? -9.688 25.513 -6.208 1.00 91.31 116 ALA A N 1
ATOM 883 C CA . ALA A 1 116 ? -10.440 26.159 -7.282 1.00 91.31 116 ALA A CA 1
ATOM 884 C C . ALA A 1 116 ? -11.912 26.380 -6.891 1.00 91.31 116 ALA A C 1
ATOM 886 O O . ALA A 1 116 ? -12.476 27.450 -7.138 1.00 91.31 116 ALA A O 1
ATOM 887 N N . ARG A 1 117 ? -12.532 25.411 -6.196 1.00 89.44 117 ARG A N 1
ATOM 888 C CA . ARG A 1 117 ? -13.868 25.577 -5.590 1.00 89.44 117 ARG A CA 1
ATOM 889 C C . ARG A 1 117 ? -13.884 26.658 -4.511 1.00 89.44 117 ARG A C 1
ATOM 891 O O . ARG A 1 117 ? -14.836 27.430 -4.451 1.00 89.44 117 ARG A O 1
ATOM 898 N N . LEU A 1 118 ? -12.851 26.730 -3.671 1.00 89.56 118 LEU A N 1
ATOM 899 C CA . LEU A 1 118 ? -12.752 27.735 -2.609 1.00 89.56 118 LEU A CA 1
ATOM 900 C C . LEU A 1 118 ? -12.522 29.149 -3.164 1.00 89.56 118 LEU A C 1
ATOM 902 O O . LEU A 1 118 ? -13.072 30.110 -2.632 1.00 89.56 118 LEU A O 1
ATOM 906 N N . ARG A 1 119 ? -11.751 29.270 -4.251 1.00 92.44 119 ARG A N 1
ATOM 907 C CA . ARG A 1 119 ? -11.526 30.523 -4.990 1.00 92.44 119 ARG A CA 1
ATOM 908 C C . ARG A 1 119 ? -12.741 30.959 -5.813 1.00 92.44 119 ARG A C 1
ATOM 910 O O . ARG A 1 119 ? -12.793 32.103 -6.249 1.00 92.44 119 ARG A O 1
ATOM 917 N N . GLY A 1 120 ? -13.720 30.074 -6.010 1.00 84.12 120 GLY A N 1
ATOM 918 C CA . GLY A 1 120 ? -14.905 30.340 -6.828 1.00 84.12 120 GLY A CA 1
ATOM 919 C C . GLY A 1 120 ? -14.649 30.289 -8.339 1.00 84.12 120 GLY A C 1
ATOM 920 O O . GLY A 1 120 ? -15.544 30.633 -9.105 1.00 84.12 120 GLY A O 1
ATOM 921 N N . GLU A 1 121 ? -13.466 29.843 -8.773 1.00 78.69 121 GLU A N 1
ATOM 922 C CA . GLU A 1 121 ? -13.105 29.673 -10.191 1.00 78.69 121 GLU A CA 1
ATOM 923 C C . GLU A 1 121 ? -13.707 28.393 -10.790 1.00 78.69 121 GLU A C 1
ATOM 925 O O . GLU A 1 121 ? -13.955 28.315 -11.991 1.00 78.69 121 GLU A O 1
ATOM 930 N N . GLY A 1 122 ? -14.054 27.415 -9.946 1.00 63.59 122 GLY A N 1
ATOM 931 C CA . GLY A 1 122 ? -14.876 26.267 -10.329 1.00 63.59 122 GLY A CA 1
ATOM 932 C C . GLY A 1 122 ? -16.348 26.650 -10.509 1.00 63.59 122 GLY A C 1
ATOM 933 O O . GLY A 1 122 ? -17.188 26.240 -9.712 1.00 63.59 122 GLY A O 1
ATOM 934 N N . GLY A 1 123 ? -16.671 27.437 -11.540 1.00 57.31 123 GLY A N 1
ATOM 935 C CA . GLY A 1 123 ? -18.016 27.933 -11.886 1.00 57.31 123 GLY A CA 1
ATOM 936 C C . GLY A 1 123 ? -19.034 26.871 -12.338 1.00 57.31 123 GLY A C 1
ATOM 937 O O . GLY A 1 123 ? -19.967 27.182 -13.075 1.00 57.31 123 GLY A O 1
ATOM 938 N N . GLY A 1 124 ? -18.873 25.617 -11.917 1.00 57.88 124 GLY A N 1
ATOM 939 C CA . GLY A 1 124 ? -19.848 24.550 -12.108 1.00 57.88 124 GLY A CA 1
ATOM 940 C C . GLY A 1 124 ? -20.791 24.497 -10.913 1.00 57.88 124 GLY A C 1
ATOM 941 O O . GLY A 1 124 ? -20.339 24.383 -9.776 1.00 57.88 124 GLY A O 1
ATOM 942 N N . ALA A 1 125 ? -22.091 24.612 -11.185 1.00 52.38 125 ALA A N 1
ATOM 943 C CA . ALA A 1 125 ? -23.201 24.492 -10.247 1.00 52.38 125 ALA A CA 1
ATOM 944 C C . ALA A 1 125 ? -22.854 23.696 -8.978 1.00 52.38 125 ALA A C 1
ATOM 946 O O . ALA A 1 125 ? -22.562 22.501 -9.045 1.00 52.38 125 ALA A O 1
ATOM 947 N N . ARG A 1 126 ? -22.939 24.352 -7.808 1.00 51.25 126 ARG A N 1
ATOM 948 C CA . ARG A 1 126 ? -23.062 23.649 -6.522 1.00 51.25 126 ARG A CA 1
ATOM 949 C C . ARG A 1 126 ? -24.049 22.497 -6.743 1.00 51.25 126 ARG A C 1
ATOM 951 O O . ARG A 1 126 ? -25.179 22.803 -7.137 1.00 51.25 126 ARG A O 1
ATOM 958 N N . PRO A 1 127 ? -23.695 21.220 -6.494 1.00 56.31 127 PRO A N 1
ATOM 959 C CA . PRO A 1 127 ? -24.721 20.214 -6.306 1.00 56.31 127 PRO A CA 1
ATOM 960 C C . PRO A 1 127 ? -25.579 20.749 -5.167 1.00 56.31 127 PRO A C 1
ATOM 962 O O . PRO A 1 127 ? -25.117 20.922 -4.038 1.00 56.31 127 PRO A O 1
ATOM 965 N N . SER A 1 128 ? -26.781 21.183 -5.530 1.00 51.09 128 SER A N 1
ATOM 966 C CA . SER A 1 128 ? -27.811 21.649 -4.624 1.00 51.09 128 SER A CA 1
ATOM 967 C C . SER A 1 128 ? -27.936 20.589 -3.540 1.00 51.09 128 SER A C 1
ATOM 969 O O . SER A 1 128 ? -28.499 19.525 -3.789 1.00 51.09 128 SER A O 1
ATOM 971 N N . MET A 1 129 ? -27.374 20.865 -2.362 1.00 50.16 129 MET A N 1
ATOM 972 C CA . MET A 1 129 ? -27.652 20.102 -1.153 1.00 50.16 129 MET A CA 1
ATOM 973 C C . MET A 1 129 ? -29.176 19.981 -1.073 1.00 50.16 129 MET A C 1
ATOM 975 O O . MET A 1 129 ? -29.840 21.025 -1.046 1.00 50.16 129 MET A O 1
ATOM 979 N N . PRO A 1 130 ? -29.750 18.766 -1.129 1.00 51.28 130 PRO A N 1
ATOM 980 C CA . PRO A 1 130 ? -31.189 18.618 -1.028 1.00 51.28 130 PRO A CA 1
ATOM 981 C C . PRO A 1 130 ? -31.639 19.259 0.293 1.00 51.28 130 PRO A C 1
ATOM 983 O O . PRO A 1 130 ? -30.947 19.117 1.307 1.00 51.28 130 PRO A O 1
ATOM 986 N N . PRO A 1 131 ? -32.742 20.023 0.293 1.00 52.81 131 PRO A N 1
ATOM 987 C CA . PRO A 1 131 ? -33.202 20.715 1.485 1.00 52.81 131 PRO A CA 1
ATOM 988 C C . PRO A 1 131 ? -33.435 19.707 2.613 1.00 52.81 131 PRO A C 1
ATOM 990 O O . PRO A 1 131 ? -34.158 18.722 2.456 1.00 52.81 131 PRO A O 1
ATOM 993 N N . ALA A 1 132 ? -32.798 19.969 3.753 1.00 54.81 132 ALA A N 1
ATOM 994 C CA . ALA A 1 132 ? -32.988 19.240 4.995 1.00 54.81 132 ALA A CA 1
ATOM 995 C C . ALA A 1 132 ? -34.477 19.270 5.378 1.00 54.81 132 ALA A C 1
ATOM 997 O O . ALA A 1 132 ? -34.989 20.310 5.789 1.00 54.81 132 ALA A O 1
ATOM 998 N N . GLY A 1 133 ? -35.190 18.154 5.206 1.00 50.84 133 GLY A N 1
ATOM 999 C CA . GLY A 1 133 ? -36.606 18.103 5.580 1.00 50.84 133 GLY A CA 1
ATOM 1000 C C . GLY A 1 133 ? -37.424 16.878 5.174 1.00 50.84 133 GLY A C 1
ATOM 1001 O O . GLY A 1 133 ? -38.556 16.770 5.630 1.00 50.84 133 GLY A O 1
ATOM 1002 N N . ALA A 1 134 ? -36.907 15.942 4.375 1.00 42.50 134 ALA A N 1
ATOM 1003 C CA . ALA A 1 134 ? -37.651 14.733 4.016 1.00 42.50 134 ALA A CA 1
ATOM 1004 C C . ALA A 1 134 ? -37.036 13.494 4.679 1.00 42.50 134 ALA A C 1
ATOM 1006 O O . ALA A 1 134 ? -36.125 12.866 4.147 1.00 42.50 134 ALA A O 1
ATOM 1007 N N . VAL A 1 135 ? -37.562 13.144 5.855 1.00 53.78 135 VAL A N 1
ATOM 1008 C CA . VAL A 1 135 ? -37.452 11.801 6.439 1.00 53.78 135 VAL A CA 1
ATOM 1009 C C . VAL A 1 135 ? -38.304 10.873 5.571 1.00 53.78 135 VAL A C 1
ATOM 1011 O O . VAL A 1 135 ? -39.487 10.662 5.817 1.00 53.78 135 VAL A O 1
ATOM 1014 N N . GLY A 1 136 ? -37.721 10.394 4.483 1.00 49.69 136 GLY A N 1
ATOM 1015 C CA . GLY A 1 136 ? -38.317 9.430 3.573 1.00 49.69 136 GLY A CA 1
ATOM 1016 C C . GLY A 1 136 ? -37.189 8.591 3.009 1.00 49.69 136 GLY A C 1
ATOM 1017 O O . GLY A 1 136 ? -36.175 9.147 2.595 1.00 49.69 136 GLY A O 1
ATOM 1018 N N . LEU A 1 137 ? -37.348 7.270 3.093 1.00 49.62 137 LEU A N 1
ATOM 1019 C CA . LEU A 1 137 ? -36.375 6.255 2.699 1.00 49.62 137 LEU A CA 1
ATOM 1020 C C . LEU A 1 137 ? -35.572 6.658 1.449 1.00 49.62 137 LEU A C 1
ATOM 1022 O O . LEU A 1 137 ? -36.175 7.162 0.497 1.00 49.62 137 LEU A O 1
ATOM 1026 N N . PRO A 1 138 ? -34.253 6.385 1.405 1.00 49.09 138 PRO A N 1
ATOM 1027 C CA . PRO A 1 138 ? -33.494 6.599 0.186 1.00 49.09 138 PRO A CA 1
ATOM 1028 C C . PRO A 1 138 ? -34.134 5.758 -0.930 1.00 49.09 138 PRO A C 1
ATOM 1030 O O . PRO A 1 138 ? -34.251 4.538 -0.770 1.00 49.09 138 PRO A O 1
ATOM 1033 N N . PRO A 1 139 ? -34.578 6.360 -2.050 1.00 46.59 139 PRO A N 1
ATOM 1034 C CA . PRO A 1 139 ? -34.879 5.570 -3.227 1.00 46.59 139 PRO A CA 1
ATOM 1035 C C . PRO A 1 139 ? -33.579 4.867 -3.609 1.00 46.59 139 PRO A C 1
ATOM 1037 O O . PRO A 1 139 ? -32.521 5.497 -3.655 1.00 46.59 139 PRO A O 1
ATOM 1040 N N . GLN A 1 140 ? -33.659 3.553 -3.816 1.00 48.91 140 GLN A N 1
ATOM 1041 C CA . GLN A 1 140 ? -32.570 2.758 -4.362 1.00 48.91 140 GLN A CA 1
ATOM 1042 C C . GLN A 1 140 ? -31.982 3.511 -5.553 1.00 48.91 140 GLN A C 1
ATOM 1044 O O . GLN A 1 140 ? -32.638 3.684 -6.579 1.00 48.91 140 GLN A O 1
ATOM 1049 N N . ALA A 1 141 ? -30.759 4.006 -5.383 1.00 44.19 141 ALA A N 1
ATOM 1050 C CA . ALA A 1 141 ? -29.989 4.631 -6.434 1.00 44.19 141 ALA A CA 1
ATOM 1051 C C . ALA A 1 141 ? -29.530 3.533 -7.399 1.00 44.19 141 ALA A C 1
ATOM 1053 O O . ALA A 1 141 ? -28.372 3.133 -7.432 1.00 44.19 141 ALA A O 1
ATOM 1054 N N . SER A 1 142 ? -30.461 3.041 -8.209 1.00 50.59 142 SER A N 1
ATOM 1055 C CA . SER A 1 142 ? -30.169 2.466 -9.512 1.00 50.59 142 SER A CA 1
ATOM 1056 C C . SER A 1 142 ? -29.744 3.608 -10.432 1.00 50.59 142 SER A C 1
ATOM 1058 O O . SER A 1 142 ? -30.533 4.095 -11.234 1.00 50.59 142 SER A O 1
ATOM 1060 N N . SER A 1 143 ? -28.522 4.102 -10.249 1.00 44.53 143 SER A N 1
ATOM 1061 C CA . SER A 1 143 ? -27.831 4.914 -11.249 1.00 44.53 143 SER A CA 1
ATOM 1062 C C . SER A 1 143 ? -26.343 4.976 -10.922 1.00 44.53 143 SER A C 1
ATOM 1064 O O . SER A 1 143 ? -25.767 6.048 -10.751 1.00 44.53 143 SER A O 1
ATOM 1066 N N . ALA A 1 144 ? -25.704 3.805 -10.863 1.00 45.22 144 ALA A N 1
ATOM 1067 C CA . ALA A 1 144 ? -24.326 3.721 -11.312 1.00 45.22 144 ALA A CA 1
ATOM 1068 C C . ALA A 1 144 ? -24.352 4.117 -12.792 1.00 45.22 144 ALA A C 1
ATOM 1070 O O . ALA A 1 144 ? -24.701 3.320 -13.664 1.00 45.22 144 ALA A O 1
ATOM 1071 N N . SER A 1 145 ? -24.061 5.386 -13.072 1.00 41.06 145 SER A N 1
ATOM 1072 C CA . SER A 1 145 ? -23.562 5.769 -14.378 1.00 41.06 145 SER A CA 1
ATOM 1073 C C . SER A 1 145 ? -22.244 5.028 -14.540 1.00 41.06 145 SER A C 1
ATOM 1075 O O . SER A 1 145 ? -21.184 5.525 -14.166 1.00 41.06 145 SER A O 1
ATOM 1077 N N . HIS A 1 146 ? -22.329 3.810 -15.068 1.00 40.19 146 HIS A N 1
ATOM 1078 C CA . HIS A 1 146 ? -21.294 3.290 -15.926 1.00 40.19 146 HIS A CA 1
ATOM 1079 C C . HIS A 1 146 ? -21.067 4.378 -16.973 1.00 40.19 146 HIS A C 1
ATOM 1081 O O . HIS A 1 146 ? -21.790 4.475 -17.967 1.00 40.19 146 HIS A O 1
ATOM 1087 N N . THR A 1 147 ? -20.084 5.240 -16.725 1.00 39.25 147 THR A N 1
ATOM 1088 C CA . THR A 1 147 ? -19.208 5.670 -17.796 1.00 39.25 147 THR A CA 1
ATOM 1089 C C . THR A 1 147 ? -18.783 4.370 -18.453 1.00 39.25 147 THR A C 1
ATOM 1091 O O . THR A 1 147 ? -17.946 3.626 -17.947 1.00 39.25 147 THR A O 1
ATOM 1094 N N . LYS A 1 148 ? -19.491 4.026 -19.531 1.00 44.66 148 LYS A N 1
ATOM 1095 C CA . LYS A 1 148 ? -18.984 3.151 -20.568 1.00 44.66 148 LYS A CA 1
ATOM 1096 C C . LYS A 1 148 ? -17.721 3.860 -21.049 1.00 44.66 148 LYS A C 1
ATOM 1098 O O . LYS A 1 148 ? -17.786 4.672 -21.962 1.00 44.66 148 LYS A O 1
ATOM 1103 N N . MET A 1 149 ? -16.618 3.675 -20.323 1.00 47.59 149 MET A N 1
ATOM 1104 C CA . MET A 1 149 ? -15.311 3.732 -20.941 1.00 47.59 149 MET A CA 1
ATOM 1105 C C . MET A 1 149 ? -15.433 2.707 -22.044 1.00 47.59 149 MET A C 1
ATOM 1107 O O . MET A 1 149 ? -15.750 1.544 -21.795 1.00 47.59 149 MET A O 1
ATOM 1111 N N . ASP A 1 150 ? -15.393 3.246 -23.244 1.00 43.06 150 ASP A N 1
ATOM 1112 C CA . ASP A 1 150 ? -15.444 2.547 -24.497 1.00 43.06 150 ASP A CA 1
ATOM 1113 C C . ASP A 1 150 ? -14.418 1.410 -24.416 1.00 43.06 150 ASP A C 1
ATOM 1115 O O . ASP A 1 150 ? -13.212 1.620 -24.495 1.00 43.06 150 ASP A O 1
ATOM 1119 N N . THR A 1 151 ? -14.884 0.192 -24.138 1.00 49.88 151 THR A N 1
ATOM 1120 C CA . THR A 1 151 ? -14.049 -1.018 -24.143 1.00 49.88 151 THR A CA 1
ATOM 1121 C C . THR A 1 151 ? -13.680 -1.424 -25.572 1.00 49.88 151 THR A C 1
ATOM 1123 O O . THR A 1 151 ? -13.146 -2.505 -25.784 1.00 49.88 151 THR A O 1
ATOM 1126 N N . THR A 1 152 ? -13.965 -0.566 -26.553 1.00 48.53 152 THR A N 1
ATOM 1127 C CA . THR A 1 152 ? -13.532 -0.666 -27.949 1.00 48.53 152 THR A CA 1
ATOM 1128 C C . THR A 1 152 ? -12.025 -0.489 -28.101 1.00 48.53 152 THR A C 1
ATOM 1130 O O . THR A 1 152 ? -11.479 -0.968 -29.084 1.00 48.53 152 THR A O 1
ATOM 1133 N N . LEU A 1 153 ? -11.317 0.062 -27.102 1.00 52.38 153 LEU A N 1
ATOM 1134 C CA . LEU A 1 153 ? -9.846 0.071 -27.108 1.00 52.38 153 LEU A CA 1
ATOM 1135 C C . LEU A 1 153 ? -9.230 -1.345 -27.065 1.00 52.38 153 LEU A C 1
ATOM 1137 O O . LEU A 1 153 ? -8.027 -1.491 -27.248 1.00 52.38 153 LEU A O 1
ATOM 1141 N N . GLY A 1 154 ? -10.037 -2.375 -26.778 1.00 51.34 154 GLY A N 1
ATOM 1142 C CA . GLY A 1 154 ? -9.616 -3.774 -26.810 1.00 51.34 154 GLY A CA 1
ATOM 1143 C C . GLY A 1 154 ? -9.681 -4.429 -28.192 1.00 51.34 154 GLY A C 1
ATOM 1144 O O . GLY A 1 154 ? -8.977 -5.409 -28.391 1.00 51.34 154 GLY A O 1
ATOM 1145 N N . GLU A 1 155 ? -10.484 -3.919 -29.136 1.00 55.81 155 GLU A N 1
ATOM 1146 C CA . GLU A 1 155 ? -10.585 -4.517 -30.483 1.00 55.81 155 GLU A CA 1
ATOM 1147 C C . GLU A 1 155 ? -9.461 -4.037 -31.417 1.00 55.81 155 GLU A C 1
ATOM 1149 O O . GLU A 1 155 ? -9.041 -4.787 -32.291 1.00 55.81 155 GLU A O 1
ATOM 1154 N N . ASP A 1 156 ? -8.899 -2.847 -31.182 1.00 58.78 156 ASP A N 1
ATOM 1155 C CA . ASP A 1 156 ? -7.817 -2.299 -32.015 1.00 58.78 156 ASP A CA 1
ATOM 1156 C C . ASP A 1 156 ? -6.418 -2.842 -31.646 1.00 58.78 156 ASP A C 1
ATOM 1158 O O . ASP A 1 156 ? -5.468 -2.674 -32.407 1.00 58.78 156 ASP A O 1
ATOM 1162 N N . LEU A 1 157 ? -6.263 -3.504 -30.491 1.00 62.12 157 LEU A N 1
ATOM 1163 C CA . LEU A 1 157 ? -4.975 -4.066 -30.049 1.00 62.12 157 LEU A CA 1
ATOM 1164 C C . LEU A 1 15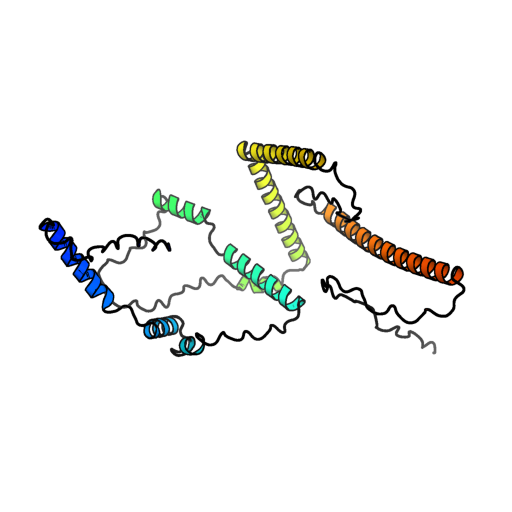7 ? -4.581 -5.337 -30.815 1.00 62.12 157 LEU A C 1
ATOM 1166 O O . LEU A 1 157 ? -3.389 -5.595 -30.973 1.00 62.12 157 LEU A O 1
ATOM 1170 N N . ASP A 1 158 ? -5.560 -6.103 -31.303 1.00 72.06 158 ASP A N 1
ATOM 1171 C CA . ASP A 1 158 ? -5.317 -7.340 -32.056 1.00 72.06 158 ASP A CA 1
ATOM 1172 C C . ASP A 1 158 ? -4.889 -7.068 -33.514 1.00 72.06 158 ASP A C 1
ATOM 1174 O O . ASP A 1 158 ? -4.234 -7.911 -34.131 1.00 72.06 158 ASP A O 1
ATOM 1178 N N . ASP A 1 159 ? -5.207 -5.883 -34.049 1.00 78.38 159 ASP A N 1
ATOM 1179 C CA . ASP A 1 159 ? -4.861 -5.457 -35.415 1.00 78.38 159 ASP A CA 1
ATOM 1180 C C . ASP A 1 159 ? -3.547 -4.652 -35.494 1.00 78.38 159 ASP A C 1
ATOM 1182 O O . ASP A 1 159 ? -3.057 -4.356 -36.590 1.00 78.38 159 ASP A O 1
ATOM 1186 N N . MET A 1 160 ? -2.930 -4.318 -34.355 1.00 82.75 160 MET A N 1
ATOM 1187 C CA . MET A 1 160 ? -1.631 -3.646 -34.335 1.00 82.75 160 MET A CA 1
ATOM 1188 C C . MET A 1 160 ? -0.515 -4.621 -34.708 1.00 82.75 160 MET A C 1
ATOM 1190 O O . MET A 1 160 ? -0.309 -5.666 -34.088 1.00 82.75 160 MET A O 1
ATOM 1194 N N . SER A 1 161 ? 0.259 -4.258 -35.728 1.00 91.56 161 SER A N 1
ATOM 1195 C CA . SER A 1 161 ? 1.450 -5.025 -36.087 1.00 91.56 161 SER A CA 1
ATOM 1196 C C . SER A 1 161 ? 2.464 -5.023 -34.934 1.00 91.56 161 SER A C 1
ATOM 1198 O O . SER A 1 161 ? 2.588 -4.038 -34.205 1.00 91.56 161 SER A O 1
ATOM 1200 N N . MET A 1 162 ? 3.228 -6.110 -34.781 1.00 87.25 162 MET A N 1
ATOM 1201 C CA . MET A 1 162 ? 4.297 -6.198 -33.770 1.00 87.25 162 MET A CA 1
ATOM 1202 C C . MET A 1 162 ? 5.275 -5.012 -33.841 1.00 87.25 162 MET A C 1
ATOM 1204 O O . MET A 1 162 ? 5.717 -4.527 -32.804 1.00 87.25 162 MET A O 1
ATOM 1208 N N . ASP A 1 163 ? 5.547 -4.500 -35.045 1.00 92.75 163 ASP A N 1
ATOM 1209 C CA . ASP A 1 163 ? 6.409 -3.330 -35.259 1.00 92.75 163 ASP A CA 1
ATOM 1210 C C . ASP A 1 163 ? 5.803 -2.043 -34.665 1.00 92.75 163 ASP A C 1
ATOM 1212 O O . ASP A 1 163 ? 6.518 -1.178 -34.158 1.00 92.75 163 ASP A O 1
ATOM 1216 N N . GLU A 1 164 ? 4.477 -1.907 -34.705 1.00 90.62 164 GLU A N 1
ATOM 1217 C CA . GLU A 1 164 ? 3.750 -0.763 -34.151 1.00 90.62 164 GLU A CA 1
ATOM 1218 C C . GLU A 1 164 ? 3.663 -0.838 -32.622 1.00 90.62 164 GLU A C 1
ATOM 1220 O O . GLU A 1 164 ? 3.831 0.178 -31.947 1.00 90.62 164 GLU A O 1
ATOM 1225 N N . VAL A 1 165 ? 3.520 -2.046 -32.065 1.00 87.56 165 VAL A N 1
ATOM 1226 C CA . VAL A 1 165 ? 3.641 -2.292 -30.618 1.00 87.56 165 VAL A CA 1
ATOM 1227 C C . VAL A 1 165 ? 5.053 -1.957 -30.128 1.00 87.56 165 VAL A C 1
ATOM 1229 O O . VAL A 1 165 ? 5.202 -1.273 -29.116 1.00 87.56 165 VAL A O 1
ATOM 1232 N N . GLU A 1 166 ? 6.099 -2.376 -30.848 1.00 88.38 166 GLU A N 1
ATOM 1233 C CA . GLU A 1 166 ? 7.489 -2.046 -30.505 1.00 88.38 166 GLU A CA 1
ATOM 1234 C C . GLU A 1 166 ? 7.742 -0.532 -30.590 1.00 88.38 166 GLU A C 1
ATOM 1236 O O . GLU A 1 166 ? 8.352 0.054 -29.690 1.00 88.38 166 GLU A O 1
ATOM 1241 N N . ALA A 1 167 ? 7.221 0.131 -31.628 1.00 93.94 167 ALA A N 1
ATOM 1242 C CA . ALA A 1 167 ? 7.306 1.581 -31.771 1.00 93.94 167 ALA A CA 1
ATOM 1243 C C . ALA A 1 167 ? 6.589 2.318 -30.629 1.00 93.94 167 ALA A C 1
ATOM 1245 O O . ALA A 1 167 ? 7.128 3.297 -30.106 1.00 93.94 167 ALA A O 1
ATOM 1246 N N . LEU A 1 168 ? 5.416 1.836 -30.210 1.00 88.44 168 LEU A N 1
ATOM 1247 C CA . LEU A 1 168 ? 4.661 2.390 -29.089 1.00 88.44 168 LEU A CA 1
ATOM 1248 C C . LEU A 1 168 ? 5.409 2.197 -27.766 1.00 88.44 168 LEU A C 1
ATOM 1250 O O . LEU A 1 168 ? 5.540 3.145 -26.993 1.00 88.44 168 LEU A O 1
ATOM 1254 N N . MET A 1 169 ? 5.956 1.003 -27.528 1.00 90.50 169 MET A N 1
ATOM 1255 C CA . MET A 1 169 ? 6.727 0.710 -26.320 1.00 90.50 169 MET A CA 1
ATOM 1256 C C . MET A 1 169 ? 7.984 1.586 -26.239 1.00 90.50 169 MET A C 1
ATOM 1258 O O . MET A 1 169 ? 8.300 2.123 -25.179 1.00 90.50 169 MET A O 1
ATOM 1262 N N . LYS A 1 170 ? 8.657 1.808 -27.373 1.00 92.50 170 LYS A N 1
ATOM 1263 C CA . LYS A 1 170 ? 9.819 2.698 -27.468 1.00 92.50 170 LYS A CA 1
ATOM 1264 C C . LYS A 1 170 ? 9.455 4.174 -27.299 1.00 92.50 170 LYS A C 1
ATOM 1266 O O . LYS A 1 170 ? 10.214 4.930 -26.701 1.00 92.50 170 LYS A O 1
ATOM 1271 N N . ALA A 1 171 ? 8.311 4.611 -27.821 1.00 89.94 171 ALA A N 1
ATOM 1272 C CA . ALA A 1 171 ? 7.830 5.974 -27.611 1.00 89.94 171 ALA A CA 1
ATOM 1273 C C . ALA A 1 171 ? 7.503 6.222 -26.129 1.00 89.94 171 ALA A C 1
ATOM 1275 O O . ALA A 1 171 ? 7.925 7.234 -25.572 1.00 89.94 171 ALA A O 1
ATOM 1276 N N . ALA A 1 172 ? 6.835 5.262 -25.483 1.00 86.56 172 ALA A N 1
ATOM 1277 C CA . ALA A 1 172 ? 6.523 5.315 -24.061 1.00 86.56 172 ALA A CA 1
ATOM 1278 C C . ALA A 1 172 ? 7.789 5.313 -23.188 1.00 86.56 172 ALA A C 1
ATOM 1280 O O . ALA A 1 172 ? 7.862 6.079 -22.227 1.00 86.56 172 ALA A O 1
ATOM 1281 N N . SER A 1 173 ? 8.810 4.515 -23.532 1.00 86.38 173 SER A N 1
ATOM 1282 C CA . SER A 1 173 ? 10.075 4.508 -22.786 1.00 86.38 173 SER A CA 1
ATOM 1283 C C . SER A 1 173 ? 10.802 5.852 -22.888 1.00 86.38 173 SER A C 1
ATOM 1285 O O . SER A 1 173 ? 11.239 6.388 -21.875 1.00 86.38 173 SER A O 1
ATOM 1287 N N . VAL A 1 174 ? 10.855 6.449 -24.085 1.00 93.75 174 VAL A N 1
ATOM 1288 C CA . VAL A 1 174 ? 11.463 7.773 -24.303 1.00 93.75 174 VAL A CA 1
ATOM 1289 C C . VAL A 1 174 ? 10.715 8.870 -23.539 1.00 93.75 174 VAL A C 1
ATOM 1291 O O . VAL A 1 174 ? 11.338 9.773 -22.979 1.00 93.75 174 VAL A O 1
ATOM 1294 N N . GLU A 1 175 ? 9.383 8.816 -23.499 1.00 91.50 175 GLU A N 1
ATOM 1295 C CA . GLU A 1 175 ? 8.584 9.784 -22.744 1.00 91.50 175 GLU A CA 1
ATOM 1296 C C . GLU A 1 175 ? 8.795 9.643 -21.230 1.00 91.50 175 GLU A C 1
ATOM 1298 O O . GLU A 1 175 ? 8.976 10.650 -20.538 1.00 91.50 175 GLU A O 1
ATOM 1303 N N . ALA A 1 176 ? 8.848 8.408 -20.724 1.00 86.56 176 ALA A N 1
ATOM 1304 C CA . ALA A 1 176 ? 9.129 8.127 -19.321 1.00 86.56 176 ALA A CA 1
ATOM 1305 C C . ALA A 1 176 ? 10.533 8.602 -18.907 1.00 86.56 176 ALA A C 1
ATOM 1307 O O . ALA A 1 176 ? 10.677 9.267 -17.879 1.00 86.56 176 ALA A O 1
ATOM 1308 N N . GLU A 1 177 ? 11.555 8.337 -19.727 1.00 88.75 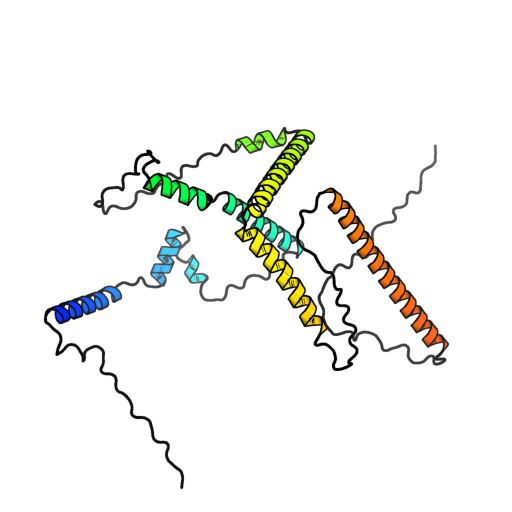177 GLU A N 1
ATOM 1309 C CA . GLU A 1 177 ? 12.926 8.816 -19.506 1.00 88.75 177 GLU A CA 1
ATOM 1310 C C . GLU A 1 177 ? 12.988 10.348 -19.485 1.00 88.75 177 GLU A C 1
ATOM 1312 O O . GLU A 1 177 ? 13.523 10.939 -18.545 1.00 88.75 177 GLU A O 1
ATOM 1317 N N . ALA A 1 178 ? 12.361 11.015 -20.457 1.00 89.94 178 ALA A N 1
ATOM 1318 C CA . ALA A 1 178 ? 12.313 12.474 -20.500 1.00 89.94 178 ALA A CA 1
ATOM 1319 C C . ALA A 1 178 ? 11.572 13.078 -19.289 1.00 89.94 178 ALA A C 1
ATOM 1321 O O . ALA A 1 178 ? 11.937 14.156 -18.810 1.00 89.94 178 ALA A O 1
ATOM 1322 N N . GLY A 1 179 ? 10.532 12.405 -18.788 1.00 86.62 179 GLY A N 1
ATOM 1323 C CA . GLY A 1 179 ? 9.830 12.783 -17.560 1.00 86.62 179 GLY A CA 1
ATOM 1324 C C . GLY A 1 179 ? 10.716 12.656 -16.318 1.00 86.62 179 GLY A C 1
ATOM 1325 O O . GLY A 1 179 ? 10.787 13.590 -15.515 1.00 86.62 179 GLY A O 1
ATOM 1326 N N . ALA A 1 180 ? 11.444 11.545 -16.197 1.00 84.62 180 ALA A N 1
ATOM 1327 C CA . ALA A 1 180 ? 12.375 11.293 -15.099 1.00 84.62 180 ALA A CA 1
ATOM 1328 C C . ALA A 1 180 ? 13.563 12.272 -15.098 1.00 84.62 180 ALA A C 1
ATOM 1330 O O . ALA A 1 180 ? 13.966 12.765 -14.045 1.00 84.62 180 ALA A O 1
ATOM 1331 N N . GLU A 1 181 ? 14.104 12.624 -16.265 1.00 91.88 181 GLU A N 1
ATOM 1332 C CA . GLU A 1 181 ? 15.165 13.632 -16.357 1.00 91.88 181 GLU A CA 1
ATOM 1333 C C . GLU A 1 181 ? 14.690 15.017 -15.908 1.00 91.88 181 GLU A C 1
ATOM 1335 O O . GLU A 1 181 ? 15.423 15.736 -15.223 1.00 91.88 181 GLU A O 1
ATOM 1340 N N . ARG A 1 182 ? 13.460 15.409 -16.269 1.00 92.62 182 ARG A N 1
ATOM 1341 C CA . ARG A 1 182 ? 12.888 16.691 -15.829 1.00 92.62 182 ARG A CA 1
ATOM 1342 C C . ARG A 1 182 ? 12.700 16.729 -14.320 1.00 92.62 182 ARG A C 1
ATOM 1344 O O . ARG A 1 182 ? 13.092 17.722 -13.713 1.00 92.62 182 ARG A O 1
ATOM 1351 N N . SER A 1 183 ? 12.162 15.664 -13.725 1.00 87.56 183 SER A N 1
ATOM 1352 C CA . SER A 1 183 ? 11.952 15.604 -12.276 1.00 87.56 183 SER A CA 1
ATOM 1353 C C . SER A 1 183 ? 13.279 15.602 -11.512 1.00 87.56 183 SER A C 1
ATOM 1355 O O . SER A 1 183 ? 13.434 16.349 -10.550 1.00 87.56 183 SER A O 1
ATOM 1357 N N . MET A 1 184 ? 14.286 14.863 -11.987 1.00 86.25 184 MET A N 1
ATOM 1358 C CA . MET A 1 184 ? 15.634 14.894 -11.410 1.00 86.25 184 MET A CA 1
ATOM 1359 C C . MET A 1 184 ? 16.255 16.290 -11.491 1.00 86.25 184 MET A C 1
ATOM 1361 O O . MET A 1 184 ? 16.827 16.773 -10.516 1.00 86.25 184 MET A O 1
ATOM 1365 N N . ARG A 1 185 ? 16.103 16.976 -12.627 1.00 92.38 185 ARG A N 1
ATOM 1366 C CA . ARG A 1 185 ? 16.627 18.333 -12.811 1.00 92.38 185 ARG A CA 1
ATOM 1367 C C . ARG A 1 185 ? 15.914 19.366 -11.935 1.00 92.38 185 ARG A C 1
ATOM 1369 O O . ARG A 1 185 ? 16.551 20.311 -11.481 1.00 92.38 185 ARG A O 1
ATOM 1376 N N . GLU A 1 186 ? 14.615 19.200 -11.704 1.00 91.25 186 GLU A N 1
ATOM 1377 C CA . GLU A 1 186 ? 13.836 20.038 -10.788 1.00 91.25 186 GLU A CA 1
ATOM 1378 C C . GLU A 1 186 ? 14.272 19.828 -9.331 1.00 91.25 186 GLU A C 1
ATOM 1380 O O . GLU A 1 186 ? 14.515 20.801 -8.619 1.00 91.25 186 GLU A O 1
ATOM 1385 N N . LEU A 1 187 ? 14.493 18.575 -8.922 1.00 80.81 187 LEU A N 1
ATOM 1386 C CA . LEU A 1 187 ? 15.031 18.239 -7.600 1.00 80.81 187 LEU A CA 1
ATOM 1387 C C . LEU A 1 187 ? 16.460 18.762 -7.391 1.00 80.81 187 LEU A C 1
ATOM 1389 O O . LEU A 1 187 ? 16.807 19.177 -6.288 1.00 80.81 187 LEU A O 1
ATOM 1393 N N . GLU A 1 188 ? 17.296 18.765 -8.432 1.00 85.56 188 GLU A N 1
ATOM 1394 C CA . GLU A 1 188 ? 18.635 19.368 -8.385 1.00 85.56 188 GLU A CA 1
ATOM 1395 C C . GLU A 1 188 ? 18.599 20.902 -8.328 1.00 85.56 188 GLU A C 1
ATOM 1397 O O . GLU A 1 188 ? 19.510 21.519 -7.770 1.00 85.56 188 GLU A O 1
ATOM 1402 N N . ALA A 1 189 ? 17.569 21.526 -8.908 1.00 94.19 189 ALA A N 1
ATOM 1403 C CA . ALA A 1 189 ? 17.392 22.974 -8.884 1.00 94.19 189 ALA A CA 1
ATOM 1404 C C . ALA A 1 189 ? 16.931 23.490 -7.511 1.00 94.19 189 ALA A C 1
ATOM 1406 O O . ALA A 1 189 ? 17.157 24.665 -7.207 1.00 94.19 189 ALA A O 1
ATOM 1407 N N . ASP A 1 190 ? 16.325 22.635 -6.681 1.00 93.38 190 ASP A N 1
ATOM 1408 C CA . ASP A 1 190 ? 15.929 22.986 -5.321 1.00 93.38 190 ASP A CA 1
ATOM 1409 C C . ASP A 1 190 ? 17.153 23.010 -4.372 1.00 93.38 190 ASP A C 1
ATOM 1411 O O . ASP A 1 190 ? 17.759 21.967 -4.084 1.00 93.38 190 ASP A O 1
ATOM 1415 N N . PRO A 1 191 ? 17.543 24.190 -3.845 1.00 89.88 191 PRO A N 1
ATOM 1416 C CA . PRO A 1 191 ? 18.703 24.315 -2.967 1.00 89.88 191 PRO A CA 1
ATOM 1417 C C . PRO A 1 191 ? 18.547 23.550 -1.644 1.00 89.88 191 PRO A C 1
ATOM 1419 O O . PRO A 1 191 ? 19.560 23.166 -1.048 1.00 89.88 191 PRO A O 1
ATOM 1422 N N . GLU A 1 192 ? 17.320 23.316 -1.170 1.00 87.81 192 GLU A N 1
ATOM 1423 C CA . GLU A 1 192 ? 17.083 22.569 0.068 1.00 87.81 192 GLU A CA 1
ATOM 1424 C C . GLU A 1 192 ? 17.348 21.073 -0.133 1.00 87.81 192 GLU A C 1
ATOM 1426 O O . GLU A 1 192 ? 18.050 20.448 0.673 1.00 87.81 192 GLU A O 1
ATOM 1431 N N . VAL A 1 193 ? 16.871 20.512 -1.248 1.00 85.38 193 VAL A N 1
ATOM 1432 C CA . VAL A 1 193 ? 17.081 19.102 -1.609 1.00 85.38 193 VAL A CA 1
ATOM 1433 C C . VAL A 1 193 ? 18.551 18.843 -1.939 1.00 85.38 193 VAL A C 1
ATOM 1435 O O . VAL A 1 193 ? 19.149 17.910 -1.394 1.00 85.38 193 VAL A O 1
ATOM 1438 N N . ALA A 1 194 ? 19.185 19.713 -2.732 1.00 83.94 194 ALA A N 1
ATOM 1439 C CA . ALA A 1 194 ? 20.615 19.625 -3.026 1.00 83.94 194 ALA A CA 1
ATOM 1440 C C . ALA A 1 194 ? 21.473 19.681 -1.742 1.00 83.94 194 ALA A C 1
ATOM 1442 O O . ALA A 1 194 ? 22.431 18.913 -1.580 1.00 83.94 194 ALA A O 1
ATOM 1443 N N . GLY A 1 195 ? 21.094 20.535 -0.783 1.00 90.00 195 GLY A N 1
ATOM 1444 C CA . GLY A 1 195 ? 21.721 20.607 0.536 1.00 90.00 195 GLY A CA 1
ATOM 1445 C C . GLY A 1 195 ? 21.552 19.322 1.354 1.00 90.00 195 GLY A C 1
ATOM 1446 O O . GLY A 1 195 ? 22.518 18.839 1.956 1.00 90.00 195 GLY A O 1
ATOM 1447 N N . ALA A 1 196 ? 20.358 18.726 1.344 1.00 85.19 196 ALA A N 1
ATOM 1448 C CA . ALA A 1 196 ? 20.068 17.479 2.049 1.00 85.19 196 ALA A CA 1
ATOM 1449 C C . ALA A 1 196 ? 20.855 16.286 1.480 1.00 85.19 196 ALA A C 1
ATOM 1451 O O . ALA A 1 196 ? 21.424 15.502 2.248 1.00 85.19 196 ALA A O 1
ATOM 1452 N N . VAL A 1 197 ? 20.964 16.177 0.152 1.00 83.25 197 VAL A N 1
ATOM 1453 C CA . VAL A 1 197 ? 21.744 15.124 -0.521 1.00 83.25 197 VAL A CA 1
ATOM 1454 C C . VAL A 1 197 ? 23.237 15.268 -0.211 1.00 83.25 197 VAL A C 1
ATOM 1456 O O . VAL A 1 197 ? 23.892 14.291 0.169 1.00 83.25 197 VAL A O 1
ATOM 1459 N N . ALA A 1 198 ? 23.777 16.489 -0.269 1.00 87.06 198 ALA A N 1
ATOM 1460 C CA . ALA A 1 198 ? 25.164 16.756 0.108 1.00 87.06 198 ALA A CA 1
ATOM 1461 C C . ALA A 1 198 ? 25.437 16.419 1.589 1.00 87.06 198 ALA A C 1
ATOM 1463 O O . ALA A 1 198 ? 26.456 15.799 1.913 1.00 87.06 198 ALA A O 1
ATOM 1464 N N . ALA A 1 199 ? 24.512 16.758 2.493 1.00 90.19 199 ALA A N 1
ATOM 1465 C CA . ALA A 1 199 ? 24.611 16.426 3.915 1.00 90.19 199 ALA A CA 1
ATOM 1466 C C . ALA A 1 199 ? 24.506 14.911 4.188 1.00 90.19 199 ALA A C 1
ATOM 1468 O O . ALA A 1 199 ? 25.184 14.381 5.074 1.00 90.19 199 ALA A O 1
ATOM 1469 N N . ALA A 1 200 ? 23.692 14.178 3.424 1.00 85.00 200 ALA A N 1
ATOM 1470 C CA . ALA A 1 200 ? 23.609 12.722 3.517 1.00 85.00 200 ALA A CA 1
ATOM 1471 C C . ALA A 1 200 ? 24.911 12.049 3.045 1.00 85.00 200 ALA A C 1
ATOM 1473 O O . ALA A 1 200 ? 25.416 11.131 3.704 1.00 85.00 200 ALA A O 1
ATOM 1474 N N . ALA A 1 201 ? 25.505 12.551 1.958 1.00 84.44 201 ALA A N 1
ATOM 1475 C CA . ALA A 1 201 ? 26.768 12.050 1.424 1.00 84.44 201 ALA A CA 1
ATOM 1476 C C . ALA A 1 201 ? 27.940 12.233 2.409 1.00 84.44 201 ALA A C 1
ATOM 1478 O O . ALA A 1 201 ? 28.773 11.332 2.558 1.00 84.44 201 ALA A O 1
ATOM 1479 N N . THR A 1 202 ? 28.002 13.356 3.133 1.00 89.38 202 THR A N 1
ATOM 1480 C CA . THR A 1 202 ? 29.040 13.585 4.156 1.00 89.38 202 THR A CA 1
ATOM 1481 C C . THR A 1 202 ? 28.830 12.714 5.396 1.00 89.38 202 THR A C 1
ATOM 1483 O O . THR A 1 202 ? 29.783 12.087 5.868 1.00 89.38 202 THR A O 1
ATOM 1486 N N . ARG A 1 203 ? 27.583 12.550 5.863 1.00 86.06 203 ARG A N 1
ATOM 1487 C CA . ARG A 1 203 ? 27.246 11.653 6.987 1.00 86.06 203 ARG A CA 1
ATOM 1488 C C . ARG A 1 203 ? 27.607 10.189 6.718 1.00 86.06 203 ARG A C 1
ATOM 1490 O O . ARG A 1 203 ? 28.029 9.488 7.641 1.00 86.06 203 ARG A O 1
ATOM 1497 N N . ARG A 1 204 ? 27.480 9.707 5.472 1.00 80.81 204 ARG A N 1
ATOM 1498 C CA . ARG A 1 204 ? 27.896 8.340 5.091 1.00 80.81 204 ARG A CA 1
ATOM 1499 C C . ARG A 1 204 ? 29.414 8.154 5.226 1.00 80.81 204 ARG A C 1
ATOM 1501 O O . ARG A 1 204 ? 29.853 7.126 5.742 1.00 80.81 204 ARG A O 1
ATOM 1508 N N . LYS A 1 205 ? 30.212 9.163 4.853 1.00 80.75 205 LYS A N 1
ATOM 1509 C CA . LYS A 1 205 ? 31.683 9.138 4.988 1.00 80.75 205 LYS A CA 1
ATOM 1510 C C . LYS A 1 205 ? 32.139 9.160 6.451 1.00 80.75 205 LYS A C 1
ATOM 1512 O O . LYS A 1 205 ? 33.045 8.412 6.814 1.00 80.75 205 LYS A O 1
ATOM 1517 N N . GLU A 1 206 ? 31.487 9.947 7.306 1.00 77.25 206 GLU A N 1
ATOM 1518 C CA . GLU A 1 206 ? 31.799 9.975 8.744 1.00 77.25 206 GLU A CA 1
ATOM 1519 C C . GLU A 1 206 ? 31.468 8.650 9.446 1.00 77.25 206 GLU A C 1
ATOM 1521 O O . GLU A 1 206 ? 32.265 8.161 10.250 1.00 77.25 206 GLU A O 1
ATOM 1526 N N . LYS A 1 207 ? 30.335 8.019 9.105 1.00 75.75 207 LYS A N 1
ATOM 1527 C CA . LYS A 1 207 ? 29.967 6.702 9.651 1.00 75.75 207 LYS A CA 1
ATOM 1528 C C . LYS A 1 207 ? 30.943 5.595 9.231 1.00 75.75 207 LYS A C 1
ATOM 1530 O O . LYS A 1 207 ? 31.283 4.768 10.074 1.00 75.75 207 LYS A O 1
ATOM 1535 N N . LYS A 1 208 ? 31.441 5.601 7.983 1.00 74.88 208 LYS A N 1
ATOM 1536 C CA . LYS A 1 208 ? 32.448 4.624 7.510 1.00 74.88 208 LYS A CA 1
ATOM 1537 C C . LYS A 1 208 ? 33.763 4.763 8.292 1.00 74.88 208 LYS A C 1
ATOM 1539 O O . LYS A 1 208 ? 34.291 3.770 8.775 1.00 74.88 208 LYS A O 1
ATOM 1544 N N . LYS A 1 209 ? 34.212 5.997 8.559 1.00 71.88 209 LYS A N 1
ATOM 1545 C CA . LYS A 1 209 ? 35.454 6.262 9.312 1.00 71.88 209 LYS A CA 1
ATOM 1546 C C . LYS A 1 209 ? 35.375 5.899 10.803 1.00 71.88 209 LYS A C 1
ATOM 1548 O O . LYS A 1 209 ? 36.390 5.566 11.403 1.00 71.88 209 LYS A O 1
ATOM 1553 N N . LYS A 1 210 ? 34.183 5.944 11.412 1.00 65.94 210 LYS A N 1
ATOM 1554 C CA . LYS A 1 210 ? 33.988 5.565 12.825 1.00 65.94 210 LYS A CA 1
ATOM 1555 C C . LYS A 1 210 ? 33.925 4.045 13.035 1.00 65.94 210 LYS A C 1
ATOM 1557 O O . LYS A 1 210 ? 34.246 3.586 14.124 1.00 65.94 210 LYS A O 1
ATOM 1562 N N . LYS A 1 211 ? 33.555 3.269 12.007 1.00 61.31 211 LYS A N 1
ATOM 1563 C CA . LYS A 1 211 ? 33.463 1.799 12.081 1.00 61.31 211 LYS A CA 1
ATOM 1564 C C . LYS A 1 211 ? 34.828 1.098 11.955 1.00 61.31 211 LYS A C 1
ATOM 1566 O O . LYS A 1 211 ? 34.981 -0.000 12.469 1.00 61.31 211 LYS A O 1
ATOM 1571 N N . GLU A 1 212 ? 35.835 1.739 11.358 1.00 55.84 212 GLU A N 1
ATOM 1572 C CA . GLU A 1 212 ? 37.203 1.189 11.260 1.00 55.84 212 GLU A CA 1
ATOM 1573 C C . GLU A 1 212 ? 38.062 1.395 12.526 1.00 55.84 212 GLU A C 1
ATOM 1575 O O . GLU A 1 212 ? 39.124 0.791 12.650 1.00 55.84 212 GLU A O 1
ATOM 1580 N N . GLY A 1 213 ? 37.628 2.226 13.482 1.00 53.78 213 GLY A N 1
ATOM 1581 C CA . GLY A 1 213 ? 38.420 2.576 14.671 1.00 53.78 213 GLY A CA 1
ATOM 1582 C C . GLY A 1 213 ? 38.208 1.706 15.916 1.00 53.78 213 GLY A C 1
ATOM 1583 O O . GLY A 1 213 ? 38.941 1.887 16.882 1.00 53.78 213 GLY A O 1
ATOM 1584 N N . ASP A 1 214 ? 37.230 0.794 15.917 1.00 47.72 214 ASP A N 1
ATOM 1585 C CA . ASP A 1 214 ? 36.776 0.071 17.123 1.00 47.72 214 ASP A CA 1
ATOM 1586 C C . ASP A 1 214 ? 36.809 -1.462 16.953 1.00 47.72 214 ASP A C 1
ATOM 1588 O O . ASP A 1 214 ? 35.969 -2.187 17.472 1.00 47.72 214 ASP A O 1
ATOM 1592 N N . MET A 1 215 ? 37.771 -1.969 16.171 1.00 49.12 215 MET A N 1
ATOM 1593 C CA . MET A 1 215 ? 38.009 -3.410 15.966 1.00 49.12 215 MET A CA 1
ATOM 1594 C C . MET A 1 215 ? 39.480 -3.789 16.219 1.00 49.12 215 MET A C 1
ATOM 1596 O O . MET A 1 215 ? 40.035 -4.669 15.563 1.00 49.12 215 MET A O 1
ATOM 1600 N N . SER A 1 216 ? 40.137 -3.131 17.181 1.00 48.03 216 SER A N 1
ATOM 1601 C CA . SER A 1 216 ? 41.445 -3.554 17.702 1.00 48.03 216 SER A CA 1
ATOM 1602 C C . SER A 1 216 ? 41.286 -4.220 19.071 1.00 48.03 216 SER A C 1
ATOM 1604 O O . SER A 1 216 ? 41.643 -3.653 20.103 1.00 48.03 216 SER A O 1
ATOM 1606 N N . GLY A 1 217 ? 40.728 -5.425 19.098 1.00 52.25 217 GLY A N 1
ATOM 1607 C CA . GLY A 1 217 ? 40.662 -6.196 20.331 1.00 52.25 217 GLY A CA 1
ATOM 1608 C C . GLY A 1 217 ? 39.940 -7.518 20.157 1.00 52.25 217 GLY A C 1
ATOM 1609 O O . GLY A 1 217 ? 38.721 -7.539 20.124 1.00 52.25 217 GLY A O 1
ATOM 1610 N N . GLU A 1 218 ? 40.728 -8.593 20.133 1.00 41.53 218 GLU A N 1
ATOM 1611 C CA . GLU A 1 218 ? 40.333 -9.989 20.373 1.00 41.53 218 GLU A CA 1
ATOM 1612 C C . GLU A 1 218 ? 40.187 -10.897 19.132 1.00 41.53 218 GLU A C 1
ATOM 1614 O O . GLU A 1 218 ? 39.155 -11.038 18.479 1.00 41.53 218 GLU A O 1
ATOM 1619 N N . GLU A 1 219 ? 41.308 -11.566 18.838 1.00 52.41 219 GLU A N 1
ATOM 1620 C CA . GLU A 1 219 ? 41.472 -12.664 17.891 1.00 52.41 219 GLU A CA 1
ATOM 1621 C C . GLU A 1 219 ? 40.579 -13.868 18.235 1.00 52.41 219 GLU A C 1
ATOM 1623 O O . GLU A 1 219 ? 40.972 -14.725 19.024 1.00 52.41 219 GLU A O 1
ATOM 1628 N N . ARG A 1 220 ? 39.440 -14.037 17.551 1.00 45.38 220 ARG A N 1
ATOM 1629 C CA . ARG A 1 220 ? 38.854 -15.370 17.295 1.00 45.38 220 ARG A CA 1
ATOM 1630 C C . ARG A 1 220 ? 38.258 -15.482 15.894 1.00 45.38 220 ARG A C 1
ATOM 1632 O O . ARG A 1 220 ? 37.055 -15.449 15.679 1.00 45.38 220 ARG A O 1
ATOM 1639 N N . ARG A 1 221 ? 39.177 -15.659 14.943 1.00 53.09 221 ARG A N 1
ATOM 1640 C CA . ARG A 1 221 ? 39.146 -16.594 13.802 1.00 53.09 221 ARG A CA 1
ATOM 1641 C C . ARG A 1 221 ? 37.770 -17.196 13.451 1.00 53.09 221 ARG A C 1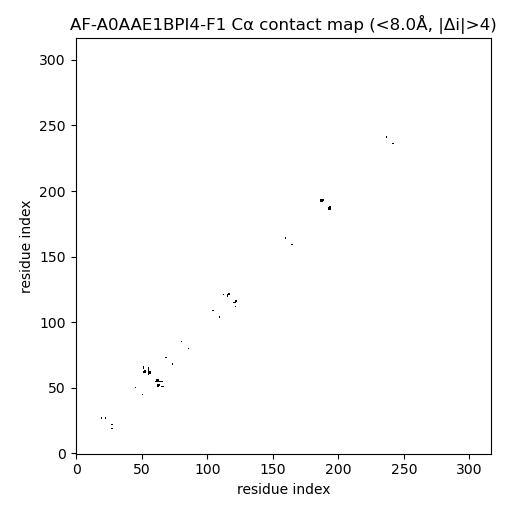
ATOM 1643 O O . ARG A 1 221 ? 37.581 -18.403 13.538 1.00 53.09 221 ARG A O 1
ATOM 1650 N N . SER A 1 222 ? 36.873 -16.361 12.944 1.00 46.19 222 SER A N 1
ATOM 1651 C CA . SER A 1 222 ? 35.701 -16.782 12.177 1.00 46.19 222 SER A CA 1
ATOM 1652 C C . SER A 1 222 ? 35.815 -16.098 10.823 1.00 46.19 222 SER A C 1
ATOM 1654 O O . SER A 1 222 ? 35.702 -14.882 10.729 1.00 46.19 222 SER A O 1
ATOM 1656 N N . LYS A 1 223 ? 36.145 -16.857 9.773 1.00 50.97 223 LYS A N 1
ATOM 1657 C CA . LYS A 1 223 ? 36.097 -16.359 8.392 1.00 50.97 223 LYS A CA 1
ATOM 1658 C C . LYS A 1 223 ? 34.625 -16.266 7.978 1.00 50.97 223 LYS A C 1
ATOM 1660 O O . LYS A 1 223 ? 34.150 -17.120 7.235 1.00 50.97 223 LYS A O 1
ATOM 1665 N N . SER A 1 224 ? 33.907 -15.268 8.488 1.00 41.31 224 SER A N 1
ATOM 1666 C CA . SER A 1 224 ? 32.679 -14.792 7.860 1.00 41.31 224 SER A CA 1
ATOM 1667 C C . SER A 1 224 ? 33.094 -14.075 6.580 1.00 41.31 224 SER A C 1
ATOM 1669 O O . SER A 1 224 ? 33.803 -13.073 6.589 1.00 41.31 224 S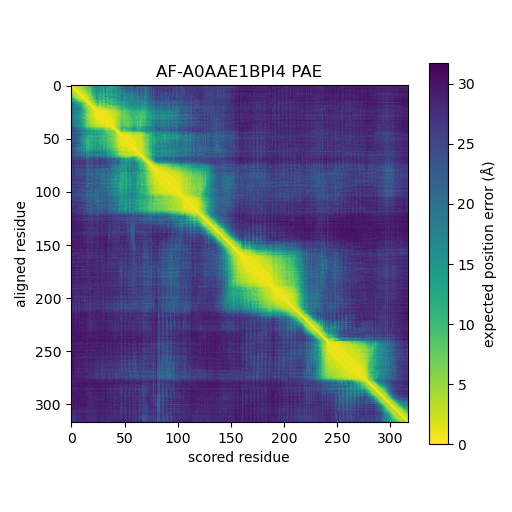ER A O 1
ATOM 1671 N N . PHE A 1 225 ? 32.735 -14.670 5.449 1.00 46.50 225 PHE A N 1
ATOM 1672 C CA . PHE A 1 225 ? 32.871 -14.072 4.129 1.00 46.50 225 PHE A CA 1
ATOM 1673 C C . PHE A 1 225 ? 31.769 -13.010 3.990 1.00 46.50 225 PHE A C 1
ATOM 1675 O O . PHE A 1 225 ? 30.785 -13.210 3.287 1.00 46.50 225 PHE A O 1
ATOM 1682 N N . GLU A 1 226 ? 31.894 -11.917 4.746 1.00 41.16 226 GLU A N 1
ATOM 1683 C CA . GLU A 1 226 ? 31.147 -10.683 4.513 1.00 41.16 226 GLU A CA 1
ATOM 1684 C C . GLU A 1 226 ? 31.764 -10.031 3.280 1.00 41.16 226 GLU A C 1
ATOM 1686 O O . GLU A 1 226 ? 32.810 -9.386 3.328 1.00 41.16 226 GLU A O 1
ATOM 1691 N N . SER A 1 227 ? 31.158 -10.299 2.128 1.00 42.91 227 SER A N 1
ATOM 1692 C CA . SER A 1 227 ? 31.444 -9.556 0.914 1.00 42.91 227 SER A CA 1
ATOM 1693 C C . SER A 1 227 ? 30.958 -8.121 1.109 1.00 42.91 227 SER A C 1
ATOM 1695 O O . SER A 1 227 ? 29.754 -7.869 1.041 1.00 42.91 227 SER A O 1
ATOM 1697 N N . ASP A 1 228 ? 31.902 -7.205 1.327 1.00 41.56 228 ASP A N 1
ATOM 1698 C CA . ASP A 1 228 ? 31.776 -5.761 1.099 1.00 41.56 228 ASP A CA 1
ATOM 1699 C C . ASP A 1 228 ? 31.396 -5.505 -0.372 1.00 41.56 228 ASP A C 1
ATOM 1701 O O . ASP A 1 228 ? 32.211 -5.111 -1.207 1.00 41.56 228 ASP A O 1
ATOM 1705 N N . PHE A 1 229 ? 30.143 -5.786 -0.722 1.00 42.72 229 PHE A N 1
ATOM 1706 C CA . PHE A 1 229 ? 29.543 -5.322 -1.960 1.00 42.72 229 PHE A CA 1
ATOM 1707 C C . PHE A 1 229 ? 28.915 -3.962 -1.646 1.00 42.72 229 PHE A C 1
ATOM 1709 O O . PHE A 1 229 ? 27.743 -3.856 -1.288 1.00 42.72 229 PHE A O 1
ATOM 1716 N N . ASP A 1 230 ? 29.757 -2.925 -1.683 1.00 44.59 230 ASP A N 1
ATOM 1717 C CA . ASP A 1 230 ? 29.347 -1.521 -1.675 1.00 44.59 230 ASP A CA 1
ATOM 1718 C C . ASP A 1 230 ? 28.423 -1.291 -2.895 1.00 44.59 230 ASP A C 1
ATOM 1720 O O . ASP A 1 230 ? 28.872 -0.928 -3.980 1.00 44.59 230 ASP A O 1
ATOM 1724 N N . VAL A 1 231 ? 27.115 -1.520 -2.728 1.00 45.78 231 VAL A N 1
ATOM 1725 C CA . VAL A 1 231 ? 26.082 -1.020 -3.646 1.00 45.78 231 VAL A CA 1
ATOM 1726 C C . VAL A 1 231 ? 26.005 0.491 -3.417 1.00 45.78 231 VAL A C 1
ATOM 1728 O O . VAL A 1 231 ? 25.293 1.004 -2.544 1.00 45.78 231 VAL A O 1
ATOM 1731 N N . GLU A 1 232 ? 26.865 1.223 -4.123 1.00 45.66 232 GLU A N 1
ATOM 1732 C CA . GLU A 1 232 ? 26.669 2.646 -4.369 1.00 45.66 232 GLU A CA 1
ATOM 1733 C C . GLU A 1 232 ? 25.366 2.821 -5.152 1.00 45.66 232 GLU A C 1
ATOM 1735 O O . GLU A 1 232 ? 25.070 2.088 -6.089 1.00 45.66 232 GLU A O 1
ATOM 1740 N N . GLY A 1 233 ? 24.531 3.734 -4.666 1.00 43.53 233 GLY A N 1
ATOM 1741 C CA . GLY A 1 233 ? 23.133 3.808 -5.046 1.00 43.53 233 GLY A CA 1
ATOM 1742 C C . GLY A 1 233 ? 22.909 4.245 -6.489 1.00 43.53 233 GLY A C 1
ATOM 1743 O O . GLY A 1 233 ? 23.557 5.169 -6.971 1.00 43.53 233 GLY A O 1
ATOM 1744 N N . GLY A 1 234 ? 21.911 3.615 -7.108 1.00 45.97 234 GLY A N 1
ATOM 1745 C CA . GLY A 1 234 ? 20.745 4.309 -7.662 1.00 45.97 234 GLY A CA 1
ATOM 1746 C C . GLY A 1 234 ? 21.012 5.460 -8.624 1.00 45.97 234 GLY A C 1
ATOM 1747 O O . GLY A 1 234 ? 20.306 6.462 -8.568 1.00 45.97 234 GLY A O 1
ATOM 1748 N N . LYS A 1 235 ? 22.011 5.337 -9.496 1.00 46.75 235 LYS A N 1
ATOM 1749 C CA . LYS A 1 235 ? 21.997 6.066 -10.763 1.00 46.75 235 LYS A CA 1
ATOM 1750 C C . LYS A 1 235 ? 21.195 5.224 -11.741 1.00 46.75 235 LYS A C 1
ATOM 1752 O O . LYS A 1 235 ? 21.440 4.023 -11.816 1.00 46.75 235 LYS A O 1
ATOM 1757 N N . ALA A 1 236 ? 20.235 5.852 -12.416 1.00 48.31 236 ALA A N 1
ATOM 1758 C CA . ALA A 1 236 ? 19.488 5.252 -13.511 1.00 48.31 236 ALA A CA 1
ATOM 1759 C C . ALA A 1 236 ? 20.462 4.490 -14.421 1.00 48.31 236 ALA A C 1
ATOM 1761 O O . ALA A 1 236 ? 21.457 5.047 -14.892 1.00 48.31 236 ALA A O 1
ATOM 1762 N N . ILE A 1 237 ? 20.214 3.190 -14.529 1.00 43.00 237 ILE A N 1
ATOM 1763 C CA . ILE A 1 237 ? 20.993 2.235 -15.301 1.00 43.00 237 ILE A CA 1
ATOM 1764 C C . ILE A 1 237 ? 20.572 2.484 -16.745 1.00 43.00 237 ILE A C 1
ATOM 1766 O O . ILE A 1 237 ? 19.571 1.968 -17.221 1.00 43.00 237 ILE A O 1
ATOM 1770 N N . ASP A 1 238 ? 21.300 3.395 -17.380 1.00 49.12 238 ASP A N 1
ATOM 1771 C CA . ASP A 1 238 ? 21.301 3.637 -18.817 1.00 49.12 238 ASP A CA 1
ATOM 1772 C C . ASP A 1 238 ? 21.379 2.266 -19.518 1.00 49.12 238 ASP A C 1
ATOM 1774 O O . ASP A 1 238 ? 22.256 1.468 -19.186 1.00 49.12 238 ASP A O 1
ATOM 1778 N N . ALA A 1 239 ? 20.449 1.933 -20.418 1.00 54.88 239 ALA A N 1
ATOM 1779 C CA . ALA A 1 239 ? 20.199 0.564 -20.910 1.00 54.88 239 ALA A CA 1
ATOM 1780 C C . ALA A 1 239 ? 21.430 -0.152 -21.526 1.00 54.88 239 ALA A C 1
ATOM 1782 O O . ALA A 1 239 ? 21.435 -1.363 -21.747 1.00 54.88 239 ALA A O 1
ATOM 1783 N N . VAL A 1 240 ? 22.520 0.581 -21.762 1.00 51.59 240 VAL A N 1
ATOM 1784 C CA . VAL A 1 240 ? 23.831 0.057 -22.167 1.00 51.59 240 VAL A CA 1
ATOM 1785 C C . VAL A 1 240 ? 24.550 -0.693 -21.026 1.00 51.59 240 VAL A C 1
ATOM 1787 O O . VAL A 1 240 ? 25.353 -1.584 -21.299 1.00 51.59 240 VAL A O 1
ATOM 1790 N N . THR A 1 241 ? 24.244 -0.418 -19.752 1.00 56.81 241 THR A N 1
ATOM 1791 C CA . THR A 1 241 ? 24.849 -1.109 -18.596 1.00 56.81 241 THR A CA 1
ATOM 1792 C C . THR A 1 241 ? 24.114 -2.380 -18.169 1.00 56.81 241 THR A C 1
ATOM 1794 O O . THR A 1 241 ? 24.729 -3.234 -17.536 1.00 56.81 241 THR A O 1
ATOM 1797 N N . GLU A 1 242 ? 22.853 -2.583 -18.561 1.00 66.56 242 GLU A N 1
ATOM 1798 C CA . GLU A 1 242 ? 22.121 -3.820 -18.233 1.00 66.56 242 GLU A CA 1
ATOM 1799 C C . GLU A 1 242 ? 22.769 -5.048 -18.879 1.00 66.56 242 GLU A C 1
ATOM 1801 O O . GLU A 1 242 ? 22.922 -6.089 -18.244 1.00 66.56 242 GLU A O 1
ATOM 1806 N N . GLN A 1 243 ? 23.234 -4.927 -20.125 1.00 70.12 243 GLN A N 1
ATOM 1807 C CA . GLN A 1 243 ? 23.902 -6.031 -20.812 1.00 70.12 243 GLN A CA 1
ATOM 1808 C C . GLN A 1 243 ? 25.263 -6.364 -20.170 1.00 70.12 243 GLN A C 1
ATOM 1810 O O . GLN A 1 243 ? 25.625 -7.538 -20.050 1.00 70.12 243 GLN A O 1
ATOM 1815 N N . GLU A 1 244 ? 25.995 -5.352 -19.688 1.00 80.50 244 GLU A N 1
ATOM 1816 C CA . GLU A 1 244 ? 27.228 -5.545 -18.913 1.00 80.50 244 GLU A CA 1
ATOM 1817 C C . GLU A 1 244 ? 26.954 -6.156 -17.530 1.00 80.50 244 GLU A C 1
ATOM 1819 O O . GLU A 1 244 ? 27.733 -6.984 -17.050 1.00 80.50 244 GLU A O 1
ATOM 1824 N N . GLU A 1 245 ? 25.836 -5.806 -16.893 1.00 74.31 245 GLU A N 1
ATOM 1825 C CA . GLU A 1 245 ? 25.405 -6.396 -15.626 1.00 74.31 245 GLU A CA 1
ATOM 1826 C C . GLU A 1 245 ? 24.960 -7.847 -15.787 1.00 74.31 245 GLU A C 1
ATOM 1828 O O . GLU A 1 245 ? 25.387 -8.701 -15.008 1.00 74.31 245 GLU A O 1
ATOM 1833 N N . VAL A 1 246 ? 24.197 -8.167 -16.834 1.00 83.62 246 VAL A N 1
ATOM 1834 C CA . VAL A 1 246 ? 23.841 -9.547 -17.185 1.00 83.62 246 VAL A CA 1
ATOM 1835 C C . VAL A 1 246 ? 25.110 -10.365 -17.427 1.00 83.62 246 VAL A C 1
ATOM 1837 O O . VAL A 1 246 ? 25.264 -11.445 -16.850 1.00 83.62 246 VAL A O 1
ATOM 1840 N N . GLN A 1 247 ? 26.075 -9.831 -18.184 1.00 89.81 247 GLN A N 1
ATOM 1841 C CA . GLN A 1 247 ? 27.364 -10.491 -18.399 1.00 89.81 247 GLN A CA 1
ATOM 1842 C C . GLN A 1 247 ? 28.137 -10.679 -17.081 1.00 89.81 247 GLN A C 1
ATOM 1844 O O . GLN A 1 247 ? 28.681 -11.754 -16.823 1.00 89.81 247 GLN A O 1
ATOM 1849 N N . ARG A 1 248 ? 28.131 -9.677 -16.194 1.00 88.44 248 ARG A N 1
ATOM 1850 C CA . ARG A 1 248 ? 28.749 -9.755 -14.862 1.00 88.44 248 ARG A CA 1
ATOM 1851 C C . ARG A 1 248 ? 28.083 -10.819 -13.982 1.00 88.44 248 ARG A C 1
ATOM 1853 O O . ARG A 1 248 ? 28.787 -11.528 -13.259 1.00 88.44 248 ARG A O 1
ATOM 1860 N N . ILE A 1 249 ? 26.758 -10.950 -14.027 1.00 85.19 249 ILE A N 1
ATOM 1861 C CA . ILE A 1 249 ? 26.008 -11.968 -13.280 1.00 85.19 249 ILE A CA 1
ATOM 1862 C C . ILE A 1 249 ? 26.362 -13.364 -13.808 1.00 85.19 249 ILE A C 1
ATOM 1864 O O . ILE A 1 249 ? 26.688 -14.251 -13.013 1.00 85.19 249 ILE A O 1
ATOM 1868 N N . ILE A 1 250 ? 26.393 -13.550 -15.130 1.00 90.88 250 ILE A N 1
ATOM 1869 C CA . ILE A 1 250 ? 26.809 -14.808 -15.772 1.00 90.88 250 ILE A CA 1
ATOM 1870 C C . ILE A 1 250 ? 28.240 -15.186 -15.355 1.00 90.88 250 ILE A C 1
ATOM 1872 O O . ILE A 1 250 ? 28.495 -16.324 -14.939 1.00 90.88 250 ILE A O 1
ATOM 1876 N N . ASP A 1 251 ? 29.172 -14.233 -15.384 1.00 92.56 251 ASP A N 1
ATOM 1877 C CA . ASP A 1 251 ? 30.563 -14.42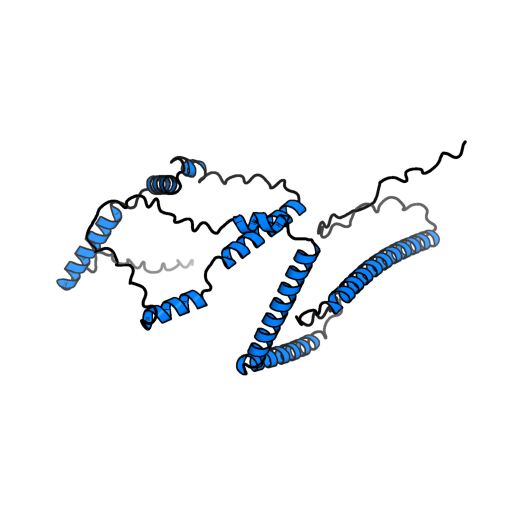8 -14.960 1.00 92.56 251 ASP A CA 1
ATOM 1878 C C . ASP A 1 251 ? 30.676 -14.789 -13.470 1.00 92.56 251 ASP A C 1
ATOM 1880 O O . ASP A 1 251 ? 31.522 -15.592 -13.059 1.00 92.56 251 ASP A O 1
ATOM 1884 N N . MET A 1 252 ? 29.815 -14.215 -12.632 1.00 93.50 252 MET A N 1
ATOM 1885 C CA . MET A 1 252 ? 29.779 -14.484 -11.196 1.00 93.50 252 MET A CA 1
ATOM 1886 C C . MET A 1 252 ? 29.295 -15.914 -10.905 1.00 93.50 252 MET A C 1
ATOM 1888 O O . MET A 1 252 ? 29.949 -16.641 -10.145 1.00 93.50 252 MET A O 1
ATOM 1892 N N . TYR A 1 253 ? 28.232 -16.375 -11.569 1.00 89.62 253 TYR A N 1
ATOM 1893 C CA . TYR A 1 253 ? 27.736 -17.748 -11.420 1.00 89.62 253 TYR A CA 1
ATOM 1894 C C . TYR A 1 253 ? 28.699 -18.795 -11.992 1.00 89.62 253 TYR A C 1
ATOM 1896 O O . TYR A 1 253 ? 28.955 -19.817 -11.346 1.00 89.62 253 TYR A O 1
ATOM 1904 N N . THR A 1 254 ? 29.303 -18.535 -13.153 1.00 90.94 254 THR A N 1
ATOM 1905 C CA . THR A 1 254 ? 30.301 -19.440 -13.747 1.00 90.94 254 THR A CA 1
ATOM 1906 C C . THR A 1 254 ? 31.553 -19.560 -12.874 1.00 90.94 254 THR A C 1
ATOM 1908 O O . THR A 1 254 ? 32.007 -20.680 -12.618 1.00 90.94 254 THR A O 1
ATOM 1911 N N . LYS A 1 255 ? 32.064 -18.454 -12.309 1.00 92.25 255 LYS A N 1
ATOM 1912 C CA . LYS A 1 255 ? 33.158 -18.492 -11.317 1.00 92.25 255 LYS A CA 1
ATOM 1913 C C . LYS A 1 255 ? 32.777 -19.289 -10.070 1.00 92.25 255 LYS A C 1
ATOM 1915 O O . LYS A 1 255 ? 33.574 -20.101 -9.595 1.00 92.25 255 LYS A O 1
ATOM 1920 N N . ARG A 1 256 ? 31.558 -19.115 -9.548 1.00 84.62 256 ARG A N 1
ATOM 1921 C CA . ARG A 1 256 ? 31.082 -19.857 -8.367 1.00 84.62 256 ARG A CA 1
ATOM 1922 C C . ARG A 1 256 ? 30.997 -21.362 -8.639 1.00 84.62 256 ARG A C 1
ATOM 1924 O O . ARG A 1 256 ? 31.420 -22.162 -7.800 1.00 84.62 256 ARG A O 1
ATOM 1931 N N . ALA A 1 257 ? 30.527 -21.754 -9.822 1.00 88.31 257 ALA A N 1
ATOM 1932 C CA . ALA A 1 257 ? 30.493 -23.149 -10.254 1.00 88.31 257 ALA A CA 1
ATOM 1933 C C . ALA A 1 257 ? 31.906 -23.751 -10.383 1.00 88.31 257 ALA A C 1
ATOM 1935 O O . ALA A 1 257 ? 32.154 -24.864 -9.905 1.00 88.31 257 ALA A O 1
ATOM 1936 N N . GLN A 1 258 ? 32.857 -23.002 -10.954 1.00 90.44 258 GLN A N 1
ATOM 1937 C CA . GLN A 1 258 ? 34.257 -23.427 -11.066 1.00 90.44 258 GLN A CA 1
ATOM 1938 C C . GLN A 1 258 ? 34.917 -23.610 -9.694 1.00 90.44 258 GLN A C 1
ATOM 1940 O O . GLN A 1 258 ? 35.509 -24.661 -9.446 1.00 90.44 258 GLN A O 1
ATOM 1945 N N . LEU A 1 259 ? 34.735 -22.663 -8.768 1.00 89.88 259 LEU A N 1
ATOM 1946 C CA . LEU A 1 259 ? 35.257 -22.764 -7.400 1.00 89.88 259 LEU A CA 1
ATOM 1947 C C . LEU A 1 259 ? 34.668 -23.960 -6.641 1.00 89.88 259 LEU A C 1
ATOM 1949 O O . LEU A 1 259 ? 35.390 -24.661 -5.929 1.00 89.88 259 LEU A O 1
ATOM 1953 N N . LYS A 1 260 ? 33.371 -24.252 -6.814 1.00 90.81 260 LYS A N 1
ATOM 1954 C CA . LYS A 1 260 ? 32.734 -25.438 -6.213 1.00 90.81 260 LYS A CA 1
ATOM 1955 C C . LYS A 1 260 ? 33.340 -26.733 -6.769 1.00 90.81 260 LYS A C 1
ATOM 1957 O O . LYS A 1 260 ? 33.634 -27.653 -6.001 1.00 90.81 260 LYS A O 1
ATOM 1962 N N . LYS A 1 261 ? 33.589 -26.794 -8.083 1.00 92.44 261 LYS A N 1
ATOM 1963 C CA .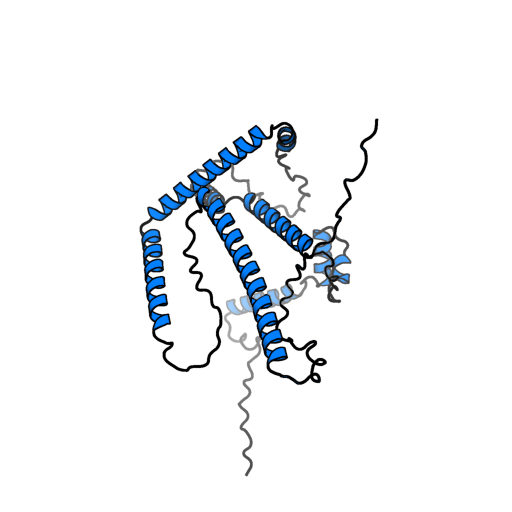 LYS A 1 261 ? 34.246 -27.933 -8.747 1.00 92.44 261 LYS A CA 1
ATOM 1964 C C . LYS A 1 261 ? 35.696 -28.106 -8.282 1.00 92.44 261 LYS A C 1
ATOM 1966 O O . LYS A 1 261 ? 36.098 -29.229 -7.979 1.00 92.44 261 LYS A O 1
ATOM 1971 N N . GLU A 1 262 ? 36.456 -27.020 -8.160 1.00 93.94 262 GLU A N 1
ATOM 1972 C CA . GLU A 1 262 ? 37.835 -27.040 -7.661 1.00 93.94 262 GLU A CA 1
ATOM 1973 C C . GLU A 1 262 ? 37.898 -27.466 -6.191 1.00 93.94 262 GLU A C 1
ATOM 1975 O O . GLU A 1 262 ? 38.695 -28.333 -5.844 1.00 93.94 262 GLU A O 1
ATOM 1980 N N . LYS A 1 263 ? 37.002 -26.959 -5.333 1.00 92.88 263 LYS A N 1
ATOM 1981 C CA . LYS A 1 263 ? 36.910 -27.376 -3.925 1.00 92.88 263 LYS A CA 1
ATOM 1982 C C . LYS A 1 263 ? 36.592 -28.866 -3.798 1.00 92.88 263 LYS A C 1
ATOM 1984 O O . LYS A 1 263 ? 37.202 -29.543 -2.973 1.00 92.88 263 LYS A O 1
ATOM 1989 N N . LYS A 1 264 ? 35.690 -29.403 -4.632 1.00 90.38 264 LYS A N 1
ATOM 1990 C CA . LYS A 1 264 ? 35.399 -30.849 -4.674 1.00 90.38 264 LYS A CA 1
ATOM 1991 C C . LYS A 1 264 ? 36.613 -31.649 -5.154 1.00 90.38 264 LYS A C 1
ATOM 1993 O O . LYS A 1 264 ? 36.911 -32.687 -4.567 1.00 90.38 264 LYS A O 1
ATOM 1998 N N . ARG A 1 265 ? 37.338 -31.162 -6.171 1.00 92.75 265 ARG A N 1
ATOM 1999 C CA . ARG A 1 265 ? 38.582 -31.791 -6.645 1.00 92.75 265 ARG A CA 1
ATOM 2000 C C . ARG A 1 265 ? 39.649 -31.791 -5.552 1.00 92.75 265 ARG A C 1
ATOM 2002 O O . ARG A 1 265 ? 40.182 -32.850 -5.255 1.00 92.75 265 ARG A O 1
ATOM 2009 N N . ARG A 1 266 ? 39.873 -30.657 -4.887 1.00 93.12 266 ARG A N 1
ATOM 2010 C CA . ARG A 1 266 ? 40.822 -30.520 -3.779 1.00 93.12 266 ARG A CA 1
ATOM 2011 C C . ARG A 1 266 ? 40.451 -31.407 -2.593 1.00 93.12 266 ARG A C 1
ATOM 2013 O O . ARG A 1 266 ? 41.322 -32.086 -2.076 1.00 93.12 266 ARG A O 1
ATOM 2020 N N . LYS A 1 267 ? 39.170 -31.477 -2.205 1.00 91.69 267 LYS A N 1
ATOM 2021 C CA . LYS A 1 267 ? 38.702 -32.394 -1.148 1.00 91.69 267 LYS A CA 1
ATOM 2022 C C . LYS A 1 267 ? 38.941 -33.858 -1.533 1.00 91.69 267 LYS A C 1
ATOM 2024 O O . LYS A 1 267 ? 39.331 -34.653 -0.689 1.00 91.69 267 LYS A O 1
ATOM 2029 N N . LYS A 1 268 ? 38.743 -34.218 -2.808 1.00 91.56 268 LYS A N 1
ATOM 2030 C CA . LYS A 1 268 ? 39.035 -35.566 -3.321 1.00 91.56 268 LYS A CA 1
ATOM 2031 C C . LYS A 1 268 ? 40.537 -35.864 -3.340 1.00 91.56 268 LYS A C 1
ATOM 2033 O O . LYS A 1 268 ? 40.926 -36.964 -2.973 1.00 91.56 268 LYS A O 1
ATOM 2038 N N . GLU A 1 269 ? 41.366 -34.908 -3.751 1.00 92.94 269 GLU A N 1
ATOM 2039 C CA . GLU A 1 269 ? 42.830 -35.020 -3.727 1.00 92.94 269 GLU A CA 1
ATOM 2040 C C . GLU A 1 269 ? 43.358 -35.123 -2.292 1.00 92.94 269 GLU A C 1
ATOM 2042 O O . GLU A 1 269 ? 44.208 -35.960 -2.023 1.00 92.94 269 GLU A O 1
ATOM 2047 N N . GLU A 1 270 ? 42.812 -34.344 -1.357 1.00 89.56 270 GLU A N 1
ATOM 2048 C CA . GLU A 1 270 ? 43.151 -34.396 0.067 1.00 89.56 270 GLU A CA 1
ATOM 2049 C C . GLU A 1 270 ? 42.724 -35.727 0.697 1.00 89.56 270 GLU A C 1
ATOM 2051 O O . GLU A 1 270 ? 43.515 -36.347 1.402 1.00 89.56 270 GLU A O 1
ATOM 2056 N N . ALA A 1 271 ? 41.529 -36.229 0.371 1.00 86.50 271 ALA A N 1
ATOM 2057 C CA . ALA A 1 271 ? 41.084 -37.555 0.795 1.00 86.50 271 ALA A CA 1
ATOM 2058 C C . ALA A 1 271 ? 41.954 -38.677 0.198 1.00 86.50 271 ALA A C 1
ATOM 2060 O O . ALA A 1 271 ? 42.305 -39.624 0.899 1.00 86.50 271 ALA A O 1
ATOM 2061 N N . ALA A 1 272 ? 42.349 -38.565 -1.074 1.00 86.69 272 ALA A N 1
ATOM 2062 C CA . ALA A 1 272 ? 43.247 -39.522 -1.718 1.00 86.69 272 ALA A CA 1
ATOM 2063 C C . ALA A 1 272 ? 44.667 -39.470 -1.127 1.00 86.69 272 ALA A C 1
ATOM 2065 O O . ALA A 1 272 ? 45.276 -40.514 -0.907 1.00 86.69 272 ALA A O 1
ATOM 2066 N N . ALA A 1 273 ? 45.181 -38.276 -0.819 1.00 88.00 273 ALA A N 1
ATOM 2067 C CA . ALA A 1 273 ? 46.467 -38.092 -0.154 1.00 88.00 273 ALA A CA 1
ATOM 2068 C C . ALA A 1 273 ? 46.439 -38.629 1.286 1.00 88.00 273 ALA A C 1
ATOM 2070 O O . ALA A 1 273 ? 47.383 -39.297 1.701 1.00 88.00 273 ALA A O 1
ATOM 2071 N N . ALA A 1 274 ? 45.346 -38.412 2.023 1.00 83.25 274 ALA A N 1
ATOM 2072 C CA . ALA A 1 274 ? 45.139 -38.984 3.350 1.00 83.25 274 ALA A CA 1
ATOM 2073 C C . ALA A 1 274 ? 45.073 -40.520 3.302 1.00 83.25 274 ALA A C 1
ATOM 2075 O O . ALA A 1 274 ? 45.702 -41.178 4.128 1.00 83.25 274 ALA A O 1
ATOM 2076 N N . ALA A 1 275 ? 44.395 -41.097 2.303 1.00 81.12 275 ALA A N 1
ATOM 2077 C CA . ALA A 1 275 ? 44.362 -42.544 2.086 1.00 81.12 275 ALA A CA 1
ATOM 2078 C C . ALA A 1 275 ? 45.740 -43.120 1.706 1.00 81.12 275 ALA A C 1
ATOM 2080 O O . ALA A 1 275 ? 46.076 -44.228 2.116 1.00 81.12 275 ALA A O 1
ATOM 2081 N N . ALA A 1 276 ? 46.558 -42.374 0.956 1.00 83.69 276 ALA A N 1
ATOM 2082 C CA . ALA A 1 276 ? 47.917 -42.785 0.605 1.00 83.69 276 ALA A CA 1
ATOM 2083 C C . ALA A 1 276 ? 48.907 -42.658 1.780 1.00 83.69 276 ALA A C 1
ATOM 2085 O O . ALA A 1 276 ? 49.831 -43.462 1.890 1.00 83.69 276 ALA A O 1
ATOM 2086 N N . ALA A 1 277 ? 48.726 -41.665 2.659 1.00 81.75 277 ALA A N 1
ATOM 2087 C CA . ALA A 1 277 ? 49.575 -41.449 3.833 1.00 81.75 277 ALA A CA 1
ATOM 2088 C C . ALA A 1 277 ? 49.191 -42.347 5.026 1.00 81.75 277 ALA A C 1
ATOM 2090 O O . ALA A 1 277 ? 50.054 -42.743 5.809 1.00 81.75 277 ALA A O 1
ATOM 2091 N N . GLY A 1 278 ? 47.907 -42.683 5.167 1.00 61.25 278 GLY A N 1
ATOM 2092 C CA . GLY A 1 278 ? 47.381 -43.568 6.201 1.00 61.25 278 GLY A CA 1
ATOM 2093 C C . GLY A 1 278 ? 47.216 -44.993 5.686 1.00 61.25 278 GLY A C 1
ATOM 2094 O O . GLY A 1 278 ? 46.115 -45.389 5.319 1.00 61.25 278 GLY A O 1
ATOM 2095 N N . GLY A 1 279 ? 48.294 -45.780 5.683 1.00 56.75 279 GLY A N 1
ATOM 2096 C CA . GLY A 1 279 ? 48.273 -47.216 5.373 1.00 56.75 279 GLY A CA 1
ATOM 2097 C C . GLY A 1 279 ? 47.500 -48.051 6.406 1.00 56.75 279 GLY A C 1
ATOM 2098 O O . GLY A 1 279 ? 48.092 -48.849 7.125 1.00 56.75 279 GLY A O 1
ATOM 2099 N N . GLY A 1 280 ? 46.181 -47.866 6.493 1.00 51.34 280 GLY A N 1
ATOM 2100 C CA . GLY A 1 280 ? 45.304 -48.527 7.458 1.00 51.34 280 GLY A CA 1
ATOM 2101 C C . GLY A 1 280 ? 43.896 -48.714 6.901 1.00 51.34 280 GLY A C 1
ATOM 2102 O O . GLY A 1 280 ? 43.025 -47.867 7.071 1.00 51.34 280 GLY A O 1
ATOM 2103 N N . ALA A 1 281 ? 43.676 -49.851 6.246 1.00 53.41 281 ALA A N 1
ATOM 2104 C CA . ALA A 1 281 ? 42.453 -50.251 5.551 1.00 53.41 281 ALA A CA 1
ATOM 2105 C C . ALA A 1 281 ? 41.252 -50.593 6.472 1.00 53.41 281 ALA A C 1
ATOM 2107 O O . ALA A 1 281 ? 40.556 -51.572 6.221 1.00 53.41 281 ALA A O 1
ATOM 2108 N N . ALA A 1 282 ? 40.998 -49.834 7.546 1.00 52.31 282 ALA A N 1
ATOM 2109 C CA . ALA A 1 282 ? 40.013 -50.241 8.562 1.00 52.31 282 ALA A CA 1
ATOM 2110 C C . ALA A 1 282 ? 39.092 -49.139 9.126 1.00 52.31 282 ALA A C 1
ATOM 2112 O O . ALA A 1 282 ? 38.418 -49.387 10.120 1.00 52.31 282 ALA A O 1
ATOM 2113 N N . ALA A 1 283 ? 39.006 -47.950 8.518 1.00 52.53 283 ALA A N 1
ATOM 2114 C CA . ALA A 1 283 ? 38.140 -46.869 9.025 1.00 52.53 283 ALA A CA 1
ATOM 2115 C C . ALA A 1 283 ? 37.207 -46.252 7.964 1.00 52.53 283 ALA A C 1
ATOM 2117 O O . ALA A 1 283 ? 36.825 -45.091 8.060 1.00 52.53 283 ALA A O 1
ATOM 2118 N N . ALA A 1 284 ? 36.836 -47.021 6.939 1.00 52.81 284 ALA A N 1
ATOM 2119 C CA . ALA A 1 284 ? 35.918 -46.587 5.889 1.00 52.81 284 ALA A CA 1
ATOM 2120 C C . ALA A 1 284 ? 34.499 -47.114 6.145 1.00 52.81 284 ALA A C 1
ATOM 2122 O O . ALA A 1 284 ? 34.024 -47.926 5.364 1.00 52.81 284 ALA A O 1
ATOM 2123 N N . LEU A 1 285 ? 33.846 -46.729 7.250 1.00 49.38 285 LEU A N 1
ATOM 2124 C CA . LEU A 1 285 ? 32.410 -47.008 7.428 1.00 49.38 285 LEU A CA 1
ATOM 2125 C C . LEU A 1 285 ? 31.759 -46.211 8.578 1.00 49.38 285 LEU A C 1
ATOM 2127 O O . LEU A 1 285 ? 31.126 -46.807 9.436 1.00 49.38 285 LEU A O 1
ATOM 2131 N N . GLN A 1 286 ? 31.947 -44.885 8.655 1.00 48.16 286 GLN A N 1
ATOM 2132 C CA . GLN A 1 286 ? 31.134 -44.006 9.527 1.00 48.16 286 GLN A CA 1
ATOM 2133 C C . GLN A 1 286 ? 31.447 -42.518 9.278 1.00 48.16 286 GLN A C 1
ATOM 2135 O O . GLN A 1 286 ? 32.082 -41.860 10.090 1.00 48.16 286 GLN A O 1
ATOM 2140 N N . MET A 1 287 ? 31.042 -41.981 8.127 1.00 50.28 287 MET A N 1
ATOM 2141 C CA . MET A 1 287 ? 30.800 -40.537 7.956 1.00 50.28 287 MET A CA 1
ATOM 2142 C C . MET A 1 287 ? 29.700 -40.354 6.907 1.00 50.28 287 MET A C 1
ATOM 2144 O O . MET A 1 287 ? 29.911 -39.752 5.859 1.00 50.28 287 MET A O 1
ATOM 2148 N N . GLU A 1 288 ? 28.545 -40.948 7.188 1.00 49.12 288 GLU A N 1
ATOM 2149 C CA . GLU A 1 288 ? 27.269 -40.506 6.630 1.00 49.12 288 GLU A CA 1
ATOM 2150 C C . GLU A 1 288 ? 26.615 -39.665 7.746 1.00 49.12 288 GLU A C 1
ATOM 2152 O O . GLU A 1 288 ? 26.601 -40.077 8.907 1.00 49.12 288 GLU A O 1
ATOM 2157 N N . ASP A 1 289 ? 26.160 -38.466 7.385 1.00 45.28 289 ASP A N 1
ATOM 2158 C CA . ASP A 1 289 ? 25.087 -37.714 8.049 1.00 45.28 289 ASP A CA 1
ATOM 2159 C C . ASP A 1 289 ? 25.338 -37.092 9.435 1.00 45.28 289 ASP A C 1
ATOM 2161 O O . ASP A 1 289 ? 24.695 -37.424 10.431 1.00 45.28 289 ASP A O 1
ATOM 2165 N N . SER A 1 290 ? 26.205 -36.079 9.506 1.00 48.97 290 SER A N 1
ATOM 2166 C CA . SER A 1 290 ? 26.129 -35.067 10.577 1.00 48.97 290 SER A CA 1
ATOM 2167 C C . SER A 1 290 ? 26.623 -33.701 10.101 1.00 48.97 290 SER A C 1
ATOM 2169 O O . SER A 1 290 ? 27.614 -33.177 10.596 1.00 48.97 290 SER A O 1
ATOM 2171 N N . ASP A 1 291 ? 25.905 -33.135 9.132 1.00 43.03 291 ASP A N 1
ATOM 2172 C CA . ASP A 1 291 ? 25.815 -31.686 8.919 1.00 43.03 291 ASP A CA 1
ATOM 2173 C C . ASP A 1 291 ? 24.368 -31.275 9.242 1.00 43.03 291 ASP A C 1
ATOM 2175 O O . ASP A 1 291 ? 23.544 -31.025 8.369 1.00 43.03 291 ASP A O 1
ATOM 2179 N N . SER A 1 292 ? 24.038 -31.278 10.533 1.00 56.38 292 SER A N 1
ATOM 2180 C CA . SER A 1 292 ? 22.859 -30.605 11.070 1.00 56.38 292 SER A CA 1
ATOM 2181 C C . SER A 1 292 ? 23.281 -29.216 11.548 1.00 56.38 292 SER A C 1
ATOM 2183 O O . SER A 1 292 ? 23.735 -29.088 12.681 1.00 56.38 292 SER A O 1
ATOM 2185 N N . ASP A 1 293 ? 23.178 -28.200 10.690 1.00 45.09 293 ASP A N 1
ATOM 2186 C CA . ASP A 1 293 ? 22.831 -26.840 11.123 1.00 45.09 293 ASP A CA 1
ATOM 2187 C C . ASP A 1 293 ? 22.521 -25.925 9.924 1.00 45.09 293 ASP A C 1
ATOM 2189 O O . ASP A 1 293 ? 23.388 -25.602 9.111 1.00 45.09 293 ASP A O 1
ATOM 2193 N N . ILE A 1 294 ? 21.258 -25.478 9.891 1.00 40.53 294 ILE A N 1
ATOM 2194 C CA . ILE A 1 294 ? 20.644 -24.459 9.021 1.00 40.53 294 ILE A CA 1
ATOM 2195 C C . ILE A 1 294 ? 20.318 -24.907 7.581 1.00 40.53 294 ILE A C 1
ATOM 2197 O O . ILE A 1 294 ? 20.913 -24.519 6.578 1.00 40.53 294 ILE A O 1
ATOM 2201 N N . GLU A 1 295 ? 19.237 -25.682 7.503 1.00 37.81 295 GLU A N 1
ATOM 2202 C CA . GLU A 1 295 ? 18.345 -25.792 6.347 1.00 37.81 295 GLU A CA 1
ATOM 2203 C C . GLU A 1 295 ? 17.682 -24.425 6.070 1.00 37.81 295 GLU A C 1
ATOM 2205 O O . GLU A 1 295 ? 16.618 -24.102 6.597 1.00 37.81 295 GLU A O 1
ATOM 2210 N N . ILE A 1 296 ? 18.319 -23.596 5.241 1.00 40.16 296 ILE A N 1
ATOM 2211 C CA . ILE A 1 296 ? 17.567 -22.778 4.284 1.00 40.16 296 ILE A CA 1
ATOM 2212 C C . ILE A 1 296 ? 17.430 -23.666 3.054 1.00 40.16 296 ILE A C 1
ATOM 2214 O O . ILE A 1 296 ? 18.357 -23.794 2.252 1.00 40.16 296 ILE A O 1
ATOM 2218 N N . SER A 1 297 ? 16.284 -24.325 2.957 1.00 42.00 297 SER A N 1
ATOM 2219 C CA . SER A 1 297 ? 15.893 -25.172 1.842 1.00 42.00 297 SER A CA 1
ATOM 2220 C C . SER A 1 297 ? 15.728 -24.301 0.589 1.00 42.00 297 SER A C 1
ATOM 2222 O O . SER A 1 297 ? 14.666 -23.756 0.309 1.00 42.00 297 SER A O 1
ATOM 2224 N N . SER A 1 298 ? 16.818 -24.109 -0.152 1.00 43.78 298 SER A N 1
ATOM 2225 C CA . SER A 1 298 ? 16.778 -23.752 -1.571 1.00 43.78 298 SER A CA 1
ATOM 2226 C C . SER A 1 298 ? 16.931 -25.037 -2.369 1.00 43.78 298 SER A C 1
ATOM 2228 O O . SER A 1 298 ? 18.016 -25.394 -2.832 1.00 43.78 298 SER A O 1
ATOM 2230 N N . GLU A 1 299 ? 15.816 -25.752 -2.471 1.00 41.84 299 GLU A N 1
ATOM 2231 C CA . GLU A 1 299 ? 15.617 -26.815 -3.440 1.00 41.84 299 GLU A CA 1
ATOM 2232 C C . GLU A 1 299 ? 15.576 -26.192 -4.841 1.00 41.84 299 GLU A C 1
ATOM 2234 O O . GLU A 1 299 ? 14.576 -25.636 -5.283 1.00 41.84 299 GLU A O 1
ATOM 2239 N N . SER A 1 300 ? 16.693 -26.280 -5.550 1.00 43.69 300 SER A N 1
ATOM 2240 C CA . SER A 1 300 ? 16.703 -26.289 -7.011 1.00 43.69 300 SER A CA 1
ATOM 2241 C C . SER A 1 300 ? 17.831 -27.213 -7.459 1.00 43.69 300 SER A C 1
ATOM 2243 O O . SER A 1 300 ? 18.885 -26.785 -7.938 1.00 43.69 300 SER A O 1
ATOM 2245 N N . ASP A 1 301 ? 17.612 -28.502 -7.210 1.00 45.91 301 ASP A N 1
ATOM 2246 C CA . ASP A 1 301 ? 18.327 -29.600 -7.844 1.00 45.91 301 ASP A CA 1
ATOM 2247 C C . ASP A 1 301 ? 17.733 -29.794 -9.247 1.00 45.91 301 ASP A C 1
ATOM 2249 O O . ASP A 1 301 ? 16.777 -30.533 -9.456 1.00 45.91 301 ASP A O 1
ATOM 2253 N N . LEU A 1 302 ? 18.260 -29.040 -10.213 1.00 43.62 302 LEU A N 1
ATOM 2254 C CA . LEU A 1 302 ? 18.103 -29.331 -11.636 1.00 43.62 302 LEU A CA 1
ATOM 2255 C C . LEU A 1 302 ? 19.299 -30.183 -12.059 1.00 43.62 302 LEU A C 1
ATOM 2257 O O . LEU A 1 302 ? 20.272 -29.685 -12.632 1.00 43.62 302 LEU A O 1
ATOM 2261 N N . THR A 1 303 ? 19.240 -31.474 -11.743 1.00 46.25 303 THR A N 1
ATOM 2262 C CA . THR A 1 303 ? 20.046 -32.481 -12.425 1.00 46.25 303 THR A CA 1
ATOM 2263 C C . THR A 1 303 ? 19.203 -33.167 -13.496 1.00 46.25 303 THR A C 1
ATOM 2265 O O . THR A 1 303 ? 18.085 -33.616 -13.276 1.00 46.25 303 THR A O 1
ATOM 2268 N N . SER A 1 304 ? 19.765 -33.129 -14.700 1.00 50.50 304 SER A N 1
ATOM 2269 C CA . SER A 1 304 ? 19.272 -33.632 -15.974 1.00 50.50 304 SER A CA 1
ATOM 2270 C C . SER A 1 304 ? 18.791 -35.080 -15.957 1.00 50.50 304 SER A C 1
ATOM 2272 O O . SER A 1 304 ? 19.509 -35.942 -15.460 1.00 50.50 304 SER A O 1
ATOM 2274 N N . ASP A 1 305 ? 17.714 -35.352 -16.695 1.00 55.22 305 ASP A N 1
ATOM 2275 C CA . ASP A 1 305 ? 17.641 -36.547 -17.542 1.00 55.22 305 ASP A CA 1
ATOM 2276 C C . ASP A 1 305 ? 16.568 -36.374 -18.633 1.00 55.22 305 ASP A C 1
ATOM 2278 O O . ASP A 1 305 ? 15.370 -36.358 -18.357 1.00 55.22 305 ASP A O 1
ATOM 2282 N N . SER A 1 306 ? 16.988 -36.174 -19.883 1.00 43.75 306 SER A N 1
ATOM 2283 C CA . SER A 1 306 ? 16.206 -36.562 -21.068 1.00 43.75 306 SER A CA 1
ATOM 2284 C C . SER A 1 306 ? 17.115 -36.583 -22.297 1.00 43.75 306 SER A C 1
ATOM 2286 O O . SER A 1 306 ? 17.544 -35.559 -22.821 1.00 43.75 306 SER A O 1
ATOM 2288 N N . GLU A 1 307 ? 17.418 -37.812 -22.702 1.00 45.56 307 GLU A N 1
ATOM 2289 C CA . GLU A 1 307 ? 17.304 -38.262 -24.088 1.00 45.56 307 GLU A CA 1
ATOM 2290 C C . GLU A 1 307 ? 18.330 -37.702 -25.084 1.00 45.56 307 GLU A C 1
ATOM 2292 O O . GLU A 1 307 ? 18.091 -36.846 -25.932 1.00 45.56 307 GLU A O 1
ATOM 2297 N N . LYS A 1 308 ? 19.494 -38.363 -25.048 1.00 51.59 308 LYS A N 1
ATOM 2298 C CA . LYS A 1 308 ? 20.147 -38.832 -26.274 1.00 51.59 308 LYS A CA 1
ATOM 2299 C C . LYS A 1 308 ? 19.139 -39.655 -27.078 1.00 51.59 308 LYS A C 1
ATOM 2301 O O . LYS A 1 308 ? 19.042 -40.862 -26.861 1.00 51.59 308 LYS A O 1
ATOM 2306 N N . ASP A 1 309 ? 18.435 -39.011 -27.996 1.00 48.34 309 ASP A N 1
ATOM 2307 C CA . ASP A 1 309 ? 17.731 -39.726 -29.048 1.00 48.34 309 ASP A CA 1
ATOM 2308 C C . ASP A 1 309 ? 18.611 -39.860 -30.290 1.00 48.34 309 ASP A C 1
ATOM 2310 O O . ASP A 1 309 ? 19.412 -38.990 -30.649 1.00 48.34 309 ASP A O 1
ATOM 2314 N N . SER A 1 310 ? 18.541 -41.050 -30.857 1.00 56.09 310 SER A N 1
ATOM 2315 C CA . SER A 1 310 ? 19.552 -41.620 -31.730 1.00 56.09 310 SER A CA 1
ATOM 2316 C C . SER A 1 310 ? 19.255 -41.253 -33.180 1.00 56.09 310 SER A C 1
ATOM 2318 O O . SER A 1 310 ? 18.360 -41.818 -33.794 1.00 56.09 310 SER A O 1
ATOM 2320 N N . LEU A 1 311 ? 20.030 -40.329 -33.751 1.00 51.25 311 LEU A N 1
ATOM 2321 C CA . LEU A 1 311 ? 20.088 -40.103 -35.198 1.00 51.25 311 LEU A CA 1
ATOM 2322 C C . LEU A 1 311 ? 21.014 -41.154 -35.831 1.00 51.25 311 LEU A C 1
ATOM 2324 O O . LEU A 1 311 ? 22.201 -40.923 -36.064 1.00 51.25 311 LEU A O 1
ATOM 2328 N N . SER A 1 312 ? 20.453 -42.336 -36.059 1.00 63.06 312 SER A N 1
ATOM 2329 C CA . SER A 1 312 ? 21.014 -43.402 -36.891 1.00 63.06 312 SER A CA 1
ATOM 2330 C C . SER A 1 312 ? 19.906 -43.984 -37.762 1.00 63.06 312 SER A C 1
ATOM 2332 O O . SER A 1 312 ? 18.800 -44.154 -37.260 1.00 63.06 312 SER A O 1
ATOM 2334 N N . ASP A 1 313 ? 20.264 -44.326 -39.004 1.00 61.31 313 ASP A N 1
ATOM 2335 C CA . ASP A 1 313 ? 19.428 -44.818 -40.116 1.00 61.31 313 ASP A CA 1
ATOM 2336 C C . ASP A 1 313 ? 18.572 -43.722 -40.779 1.00 61.31 313 ASP A C 1
ATOM 2338 O O . ASP A 1 313 ? 17.829 -43.013 -40.122 1.00 61.31 313 ASP A O 1
ATOM 2342 N N . GLU A 1 314 ? 18.677 -43.433 -42.079 1.00 59.06 314 GLU A N 1
ATOM 2343 C CA . GLU A 1 314 ? 18.756 -44.371 -43.200 1.00 59.06 314 GLU A CA 1
ATOM 2344 C C . GLU A 1 314 ? 19.465 -43.751 -44.425 1.00 59.06 314 GLU A C 1
ATOM 2346 O O . GLU A 1 314 ? 19.143 -42.657 -44.891 1.00 59.06 314 GLU A O 1
ATOM 2351 N N . LEU A 1 315 ? 20.434 -44.497 -44.957 1.00 63.75 315 LEU A N 1
ATOM 2352 C CA . LEU A 1 315 ? 21.033 -44.375 -46.285 1.00 63.75 315 LEU A CA 1
ATOM 2353 C C . LEU A 1 315 ? 20.601 -45.645 -47.027 1.00 63.75 315 LEU A C 1
ATOM 2355 O O . LEU A 1 315 ? 21.051 -46.712 -46.611 1.00 63.75 315 LEU A O 1
ATOM 2359 N N . SER A 1 316 ? 19.746 -45.529 -48.052 1.00 64.56 316 SER A N 1
ATOM 2360 C CA . SER A 1 316 ? 19.396 -46.470 -49.158 1.00 64.56 316 SER A CA 1
ATOM 2361 C C . SER A 1 316 ? 17.963 -46.108 -49.599 1.00 64.56 316 SER A C 1
ATOM 2363 O O . SER A 1 316 ? 17.106 -46.000 -48.736 1.00 64.56 316 SER A O 1
ATOM 2365 N N . GLU A 1 317 ? 17.575 -45.831 -50.844 1.00 57.66 317 GLU A N 1
ATOM 2366 C CA . GLU A 1 317 ? 18.104 -46.031 -52.203 1.00 57.66 317 GLU A CA 1
ATOM 2367 C C . GLU A 1 317 ? 17.851 -44.784 -53.073 1.00 57.66 317 GLU A C 1
ATOM 2369 O O . GLU A 1 317 ? 16.886 -44.035 -52.786 1.00 57.66 317 GLU A O 1
#

Foldseek 3Di:
DDDDDDDDDDDDDPPPPPPQPPDDPVVNVVVVVVVVVVVVVPPPPDDPLRVLQVVCVVVVHPSCPCVPPPPDPPPPPPDPDDPVVVVVVVVVVVVVVVVVVVVDPPPVVVVVVVVCVVVCVPVPDDPPPPDPDDPDDPDPPPDPPPPCPPPCVVVVVVVDDPVNVVVVVVVVVVVVVVVVVVVVVVLCVDPVSVVVVVVVVVVVVVVVVVVVPPPPDDDDDDPPPPPPPPCPDDDPCPVVCVVVVVVVVVVVVVVVVVVVVVVVVVVVVVVVVVCVVDPDPPPPDDDDDDPPDDPPPPPDPPDDDDDPDDPDDDDDD

pLDDT: mean 72.9, std 18.95, range [37.81, 97.38]

Mean predicted aligned error: 22.76 Å

Solvent-accessible surface area (backbone atoms only — not comparable to full-atom values): 20759 Å² total; per-residue (Å²): 136,85,82,78,82,81,76,76,84,82,80,79,75,76,57,93,74,71,71,63,89,81,53,52,78,68,53,49,52,51,50,51,53,50,50,50,49,54,55,60,62,67,71,68,68,70,49,71,69,54,50,47,34,52,52,20,57,76,70,74,43,60,62,60,64,60,79,72,59,73,80,59,83,73,78,71,71,78,82,83,67,51,73,67,55,52,52,51,52,50,51,52,51,52,53,51,50,53,54,50,54,71,68,47,78,53,70,64,58,55,48,48,54,52,48,33,49,72,72,57,72,51,79,64,78,74,80,74,74,75,75,91,81,73,96,61,81,82,74,82,79,89,66,80,75,70,74,73,68,70,71,63,72,64,66,59,61,79,74,53,50,70,70,54,52,51,50,50,53,52,51,51,52,54,50,51,52,56,50,51,52,51,53,52,51,53,48,61,67,34,68,66,54,43,48,50,53,55,52,50,56,52,52,53,54,54,53,56,62,59,65,73,71,77,75,89,79,82,94,72,94,67,90,73,86,76,76,87,73,80,77,74,76,89,63,84,74,54,77,78,50,52,61,56,48,52,51,49,50,52,52,49,52,52,50,51,52,51,52,54,51,49,51,53,49,50,53,50,50,52,52,50,49,48,55,69,72,47,89,62,102,79,77,91,83,84,86,78,89,84,86,87,80,81,87,74,84,76,87,75,85,84,75,88,86,82,77,91,72,80,94,68,87,86,89,85,133

Secondary structure (DSSP, 8-state):
--PPP-PPP---PPPTTTTGGG--HHHHHHHHHHHHHHHHHTS-PPPHHHHHHHHHHHTT--TTTTTTTSSS----PPP-S-HHHHHHHHHHHHHHHHHHHHHSPPHHHHHHHHHHHHHT---S----PPPTT-----------------GGGGTSSSSS-HHHHHHHHHHHHHHHHHHHHHHHHHHHH-HHHHHHHHHHHHHHHHHHHHHSSS--S---------------------THHHHHHHHHHHHHHHHHHHHHHHHHHHHHHHHHHHHHH---TT--S--SS---S------------------------

Sequence (317 aa):
MISVPQQAPITIYPGPSAGIANLSKADLEIAQRLEHLRQSQNEELPTEEEMVSRLANLKGLPANHYATSSSAGAYNRPDTRTQGQQSDDLLVQVMEEASLEARLPNADDELEARLARLRGEGGGARPSMPPAGAVGLPPQASSASHTKMDTTLGEDLDDMSMDEVEALMKAASVEAEAGAERSMRELEADPEVAGAVAAAATRRKEKKKKKEGDMSGEERRSKSFESDFDVEGGKAIDAVTEQEEVQRIIDMYTKRAQLKKEKKRRKKEEAAAAAAAGGGAAAALQMEDSDSDIEISSESDLTSDSEKDSLSDELSE

Radius of gyration: 37.95 Å; Cα contacts (8 Å, |Δi|>4): 31; chains: 1; bounding box: 88×81×119 Å